Protein AF-A0A968TTG9-F1 (afdb_monomer_lite)

pLDDT: mean 81.59, std 23.01, range [23.95, 98.56]

Structure (mmCIF, N/CA/C/O backbone):
data_AF-A0A968TTG9-F1
#
_entry.id   AF-A0A968TTG9-F1
#
loop_
_atom_site.group_PDB
_atom_site.id
_atom_site.type_symbol
_atom_site.label_atom_id
_atom_site.label_alt_id
_atom_site.label_comp_id
_atom_site.label_asym_id
_atom_site.label_entity_id
_atom_site.label_seq_id
_atom_site.pdbx_PDB_ins_code
_atom_site.Cartn_x
_atom_site.Cartn_y
_atom_site.Cartn_z
_atom_site.occupancy
_atom_site.B_iso_or_equiv
_atom_site.auth_seq_id
_atom_site.auth_comp_id
_atom_site.auth_asym_id
_atom_site.auth_atom_id
_atom_site.pdbx_PDB_model_num
ATOM 1 N N . MET A 1 1 ? -13.077 14.818 3.874 1.00 32.28 1 MET A N 1
ATOM 2 C CA . MET A 1 1 ? -14.267 14.046 3.421 1.00 32.28 1 MET A CA 1
ATOM 3 C C . MET A 1 1 ? -15.511 14.948 3.370 1.00 32.28 1 MET A C 1
ATOM 5 O O . MET A 1 1 ? -15.749 15.663 4.331 1.00 32.28 1 MET A O 1
ATOM 9 N N . ARG A 1 2 ? -16.316 14.962 2.291 1.00 23.95 2 ARG A N 1
ATOM 10 C CA . ARG A 1 2 ? -17.612 15.688 2.242 1.00 23.95 2 ARG A CA 1
ATOM 11 C C . ARG A 1 2 ? -18.748 14.752 1.831 1.00 23.95 2 ARG A C 1
ATOM 13 O O . ARG A 1 2 ? -18.682 14.119 0.781 1.00 23.95 2 ARG A O 1
ATOM 20 N N . ALA A 1 3 ? -19.828 14.724 2.610 1.00 25.88 3 ALA A N 1
ATOM 21 C CA . ALA A 1 3 ? -21.056 14.020 2.266 1.00 25.88 3 ALA A CA 1
ATOM 22 C C . ALA A 1 3 ? -22.181 15.013 1.889 1.00 25.88 3 ALA A C 1
ATOM 24 O O . ALA A 1 3 ? -22.828 15.568 2.762 1.00 25.88 3 ALA A O 1
ATOM 25 N N . SER A 1 4 ? -22.462 15.217 0.594 1.00 26.78 4 SER A N 1
ATOM 26 C CA . SER A 1 4 ? -23.735 15.793 0.116 1.00 26.78 4 SER A CA 1
ATOM 27 C C . SER A 1 4 ? -24.350 14.982 -1.038 1.00 26.78 4 SER A C 1
ATOM 29 O O . SER A 1 4 ? -23.644 14.356 -1.828 1.00 26.78 4 SER A O 1
ATOM 31 N N . LEU A 1 5 ? -25.679 14.917 -1.090 1.00 33.16 5 LEU A N 1
ATOM 32 C CA . LEU A 1 5 ? -26.459 14.248 -2.135 1.00 33.16 5 LEU A CA 1
ATOM 33 C C . LEU A 1 5 ? -26.788 15.258 -3.248 1.00 33.16 5 LEU A C 1
ATOM 35 O O . LEU A 1 5 ? -27.782 15.963 -3.115 1.00 33.16 5 LEU A O 1
ATOM 39 N N . ARG A 1 6 ? -25.968 15.344 -4.311 1.00 25.27 6 ARG A N 1
ATOM 40 C CA . ARG A 1 6 ? -26.306 15.865 -5.664 1.00 25.27 6 ARG A CA 1
ATOM 41 C C . ARG A 1 6 ? -25.359 15.247 -6.723 1.00 25.27 6 ARG A C 1
ATOM 43 O O . ARG A 1 6 ? -24.272 14.816 -6.343 1.00 25.27 6 ARG A O 1
ATOM 50 N N . PRO A 1 7 ? -25.767 15.135 -8.006 1.00 35.16 7 PRO A N 1
ATOM 51 C CA . PRO A 1 7 ? -25.107 14.294 -9.003 1.00 35.16 7 PRO A CA 1
ATOM 52 C C . PRO A 1 7 ? -23.852 14.968 -9.564 1.00 35.16 7 PRO A C 1
ATOM 54 O O . PRO A 1 7 ? -23.917 16.104 -10.025 1.00 35.16 7 PRO A O 1
ATOM 57 N N . GLY A 1 8 ? -22.729 14.249 -9.527 1.00 28.84 8 GLY A N 1
ATOM 58 C CA . GLY A 1 8 ? -21.441 14.700 -10.055 1.00 28.84 8 GLY A CA 1
ATOM 59 C C . GLY A 1 8 ? -20.303 14.492 -9.059 1.00 28.84 8 GLY A C 1
ATOM 60 O O . GLY A 1 8 ? -19.930 15.419 -8.354 1.00 28.84 8 GLY A O 1
ATOM 61 N N . ILE A 1 9 ? -19.768 13.266 -9.057 1.00 31.62 9 ILE A N 1
ATOM 62 C CA . ILE A 1 9 ? -18.490 12.831 -8.467 1.00 31.62 9 ILE A CA 1
ATOM 63 C C . ILE A 1 9 ? -18.426 12.814 -6.925 1.00 31.62 9 ILE A C 1
ATOM 65 O O . ILE A 1 9 ? -18.271 13.826 -6.245 1.00 31.62 9 ILE A O 1
ATOM 69 N N . LYS A 1 10 ? -18.461 11.593 -6.374 1.00 28.12 10 LYS A N 1
ATOM 70 C CA . LYS A 1 10 ? -18.108 11.265 -4.986 1.00 28.12 10 LYS A CA 1
ATOM 71 C C . LYS A 1 10 ? -17.374 9.926 -4.958 1.00 28.12 10 LYS A C 1
ATOM 73 O O . LYS A 1 10 ? -17.974 8.905 -5.275 1.00 28.12 10 LYS A O 1
ATOM 78 N N . GLY A 1 11 ? -16.118 9.929 -4.519 1.00 28.02 11 GLY A N 1
ATOM 79 C CA . GLY A 1 11 ? -15.386 8.717 -4.157 1.00 28.02 11 GLY A CA 1
ATOM 80 C C . GLY A 1 11 ? -15.349 8.534 -2.640 1.00 28.02 11 GLY A C 1
ATOM 81 O O . GLY A 1 11 ? -14.625 9.241 -1.952 1.00 28.02 11 GLY A O 1
ATOM 82 N N . LEU A 1 12 ? -16.142 7.592 -2.136 1.00 31.03 12 LEU A N 1
ATOM 83 C CA . LEU A 1 12 ? -15.874 6.763 -0.954 1.00 31.03 12 LEU A CA 1
ATOM 84 C C . LEU A 1 12 ? -16.567 5.444 -1.286 1.00 31.03 12 LEU A C 1
ATOM 86 O O . LEU A 1 12 ? -17.776 5.319 -1.098 1.00 31.03 12 LEU A O 1
ATOM 90 N N . LEU A 1 13 ? -15.854 4.513 -1.918 1.00 30.59 13 LEU A N 1
ATOM 91 C CA . LEU A 1 13 ? -16.472 3.289 -2.419 1.00 30.59 13 LEU A CA 1
ATOM 92 C C . LEU A 1 13 ? -15.921 2.076 -1.676 1.00 30.59 13 LEU A C 1
ATOM 94 O O . LEU A 1 13 ? -14.807 1.629 -1.920 1.00 30.59 13 LEU A O 1
ATOM 98 N N . ALA A 1 14 ? -16.757 1.483 -0.830 1.00 27.38 14 ALA A N 1
ATOM 99 C CA . ALA A 1 14 ? -16.704 0.058 -0.542 1.00 27.38 14 ALA A CA 1
ATOM 100 C C . ALA A 1 14 ? -17.563 -0.672 -1.592 1.00 27.38 14 ALA A C 1
ATOM 102 O O . ALA A 1 14 ? -18.709 -0.296 -1.835 1.00 27.38 14 ALA A O 1
ATOM 103 N N . ARG A 1 15 ? -17.023 -1.718 -2.229 1.00 28.31 15 ARG A N 1
ATOM 104 C CA . ARG A 1 15 ? -17.818 -2.736 -2.935 1.00 28.31 15 ARG A CA 1
ATOM 105 C C . ARG A 1 15 ? -17.258 -4.110 -2.582 1.00 28.31 15 ARG A C 1
ATOM 107 O O . ARG A 1 15 ? -16.200 -4.496 -3.065 1.00 28.31 15 ARG A O 1
ATOM 114 N N . SER A 1 16 ? -17.977 -4.829 -1.727 1.00 26.16 16 SER A N 1
ATOM 115 C CA . SER A 1 16 ? -17.793 -6.265 -1.498 1.00 26.16 16 SER A CA 1
ATOM 116 C C . SER A 1 16 ? -18.372 -7.048 -2.686 1.00 26.16 16 SER A C 1
ATOM 118 O O . SER A 1 16 ? -19.441 -6.695 -3.183 1.00 26.16 16 SER A O 1
ATOM 120 N N . LYS A 1 17 ? -17.690 -8.107 -3.149 1.00 29.91 17 LYS A N 1
ATOM 121 C CA . LYS A 1 17 ? -18.240 -9.093 -4.098 1.00 29.91 17 LYS A CA 1
ATOM 122 C C . LYS A 1 17 ? -18.402 -10.448 -3.399 1.00 29.91 17 LYS A C 1
ATOM 124 O O . LYS A 1 17 ? -17.576 -11.336 -3.573 1.00 29.91 17 LYS A O 1
ATOM 129 N N . PHE A 1 18 ? -19.513 -10.633 -2.686 1.00 25.12 18 PHE A N 1
ATOM 130 C CA . PHE A 1 18 ? -20.247 -11.888 -2.854 1.00 25.12 18 PHE A CA 1
ATOM 131 C C . PHE A 1 18 ? -21.001 -11.789 -4.190 1.00 25.12 18 PHE A C 1
ATOM 133 O O . PHE A 1 18 ? -21.470 -10.720 -4.583 1.00 25.12 18 PHE A O 1
ATOM 140 N N . THR A 1 19 ? -20.986 -12.881 -4.945 1.00 28.03 19 THR A N 1
ATOM 141 C CA . THR A 1 19 ? -21.413 -13.013 -6.346 1.00 28.03 19 THR A CA 1
ATOM 142 C C . THR A 1 19 ? -22.779 -12.378 -6.633 1.00 28.03 19 THR A C 1
ATOM 144 O O . THR A 1 19 ? -23.773 -12.790 -6.045 1.00 28.03 19 THR A O 1
ATOM 147 N N . GLY A 1 20 ? -22.828 -11.412 -7.563 1.00 31.91 20 GLY A N 1
ATOM 148 C CA . GLY A 1 20 ? -24.079 -10.846 -8.102 1.00 31.91 20 GLY A CA 1
ATOM 149 C C . GLY A 1 20 ? -24.168 -9.314 -8.191 1.00 31.91 20 GLY A C 1
ATOM 150 O O . GLY A 1 20 ? -25.134 -8.807 -8.748 1.00 31.91 20 GLY A O 1
ATOM 151 N N . GLY A 1 21 ? -23.192 -8.561 -7.671 1.00 29.22 21 GLY A N 1
ATOM 152 C CA . GLY A 1 21 ? -23.192 -7.088 -7.736 1.00 29.22 21 GLY A CA 1
ATOM 153 C C . GLY A 1 21 ? -22.568 -6.508 -9.023 1.00 29.22 21 GLY A C 1
ATOM 154 O O . GLY A 1 21 ? -21.639 -7.122 -9.558 1.00 29.22 21 GLY A O 1
ATOM 155 N N . PRO A 1 22 ? -23.022 -5.327 -9.504 1.00 29.08 22 PRO A N 1
ATOM 156 C CA . PRO A 1 22 ? -22.516 -4.697 -10.728 1.00 29.08 22 PRO A CA 1
ATOM 157 C C . PRO A 1 22 ? -21.028 -4.335 -10.615 1.00 29.08 22 PRO A C 1
ATOM 159 O O . PRO A 1 22 ? -20.507 -4.169 -9.506 1.00 29.08 22 PRO A O 1
ATOM 162 N N . ASP A 1 23 ? -20.364 -4.221 -11.771 1.00 33.91 23 ASP A N 1
ATOM 163 C CA . ASP A 1 23 ? -18.917 -4.043 -11.928 1.00 33.91 23 ASP A CA 1
ATOM 164 C C . ASP A 1 23 ? -18.286 -3.046 -10.946 1.00 33.91 23 ASP A C 1
ATOM 166 O O . ASP A 1 23 ? -18.890 -2.057 -10.525 1.00 33.91 23 ASP A O 1
ATOM 170 N N . LEU A 1 24 ? -17.057 -3.375 -10.532 1.00 38.72 24 LEU A N 1
ATOM 171 C CA . LEU A 1 24 ? -16.214 -2.563 -9.659 1.00 38.72 24 LEU A CA 1
ATOM 172 C C . LEU A 1 24 ? -16.001 -1.191 -10.311 1.00 38.72 24 LEU A C 1
ATOM 174 O O . LEU A 1 24 ? -15.160 -1.046 -11.186 1.00 38.72 24 LEU A O 1
ATOM 178 N N . ASP A 1 25 ? -16.779 -0.204 -9.881 1.00 35.97 25 ASP A N 1
ATOM 179 C CA . ASP A 1 25 ? -16.586 1.196 -10.242 1.00 35.97 25 ASP A CA 1
ATOM 180 C C . ASP A 1 25 ? -15.525 1.793 -9.302 1.00 35.97 25 ASP A C 1
ATOM 182 O O . ASP A 1 25 ? -15.779 2.039 -8.119 1.00 35.97 25 ASP A O 1
ATOM 186 N N . LEU A 1 26 ? -14.291 1.907 -9.796 1.00 47.00 26 LEU A N 1
ATOM 187 C CA . LEU A 1 26 ? -13.203 2.688 -9.202 1.00 47.00 26 LEU A CA 1
ATOM 188 C C . LEU A 1 26 ? -13.379 4.125 -9.698 1.00 47.00 26 LEU A C 1
ATOM 190 O O . LEU A 1 26 ? -12.784 4.511 -10.703 1.00 47.00 26 LEU A O 1
ATOM 194 N N . SER A 1 27 ? -14.269 4.881 -9.051 1.00 43.16 27 SER A N 1
ATOM 195 C CA . SER A 1 27 ? -14.862 6.057 -9.692 1.00 43.16 27 SER A CA 1
ATOM 196 C C . SER A 1 27 ? -13.893 7.202 -9.985 1.00 43.16 27 SER A C 1
ATOM 198 O O . SER A 1 27 ? -14.304 8.063 -10.736 1.00 43.16 27 SER A O 1
ATOM 200 N N . HIS A 1 28 ? -12.661 7.212 -9.448 1.00 49.38 28 HIS A N 1
ATOM 201 C CA . HIS A 1 28 ? -11.484 7.930 -9.976 1.00 49.38 28 HIS A CA 1
ATOM 202 C C . HIS A 1 28 ? -10.214 7.432 -9.257 1.00 49.38 28 HIS A C 1
ATOM 204 O O . HIS A 1 28 ? -10.034 7.725 -8.074 1.00 49.38 28 HIS A O 1
ATOM 210 N N . LEU A 1 29 ? -9.324 6.708 -9.945 1.00 52.53 29 LEU A N 1
ATOM 211 C CA . LEU A 1 29 ? -7.945 6.529 -9.477 1.00 52.53 29 LEU A CA 1
ATOM 212 C C . LEU A 1 29 ? -7.114 7.710 -9.985 1.00 52.53 29 LEU A C 1
ATOM 214 O O . LEU A 1 29 ? -6.915 7.866 -11.188 1.00 52.53 29 LEU A O 1
ATOM 218 N N . GLY A 1 30 ? -6.662 8.552 -9.062 1.00 47.25 30 GLY A N 1
ATOM 219 C CA . GLY A 1 30 ? -5.820 9.710 -9.378 1.00 47.25 30 GLY A CA 1
ATOM 220 C C . GLY A 1 30 ? -4.835 10.073 -8.272 1.00 47.25 30 GLY A C 1
ATOM 221 O O . GLY A 1 30 ? -4.115 11.059 -8.409 1.00 47.25 30 GLY A O 1
ATOM 222 N N . ASP A 1 31 ? -4.809 9.299 -7.182 1.00 72.75 31 ASP A N 1
ATOM 223 C CA . ASP A 1 31 ? -3.756 9.415 -6.183 1.00 72.75 31 ASP A CA 1
ATOM 224 C C . ASP A 1 31 ? -2.530 8.651 -6.679 1.00 72.75 31 ASP A C 1
ATOM 226 O O . ASP A 1 31 ? -2.603 7.467 -7.009 1.00 72.75 31 ASP A O 1
ATOM 230 N N . ILE A 1 32 ? -1.419 9.363 -6.767 1.00 77.06 32 ILE A N 1
ATOM 231 C CA . ILE A 1 32 ? -0.132 8.860 -7.249 1.00 77.06 32 ILE A CA 1
ATOM 232 C C . ILE A 1 32 ? 0.947 9.000 -6.181 1.00 77.06 32 ILE A C 1
ATOM 234 O O . ILE A 1 32 ? 2.087 8.615 -6.416 1.00 77.06 32 ILE A O 1
ATOM 238 N N . ALA A 1 33 ? 0.611 9.597 -5.035 1.00 80.50 33 ALA A N 1
ATOM 239 C CA . ALA A 1 33 ? 1.579 9.932 -4.015 1.00 80.50 33 ALA A CA 1
ATOM 240 C C . ALA A 1 33 ? 1.775 8.759 -3.054 1.00 80.50 33 ALA A C 1
ATOM 242 O O . ALA A 1 33 ? 0.833 8.255 -2.442 1.00 80.50 33 ALA A O 1
ATOM 243 N N . GLU A 1 34 ? 3.028 8.371 -2.847 1.00 78.81 34 GLU A N 1
ATOM 244 C CA . GLU A 1 34 ? 3.377 7.460 -1.767 1.00 78.81 34 GLU A CA 1
ATOM 245 C C . GLU A 1 34 ? 3.311 8.201 -0.418 1.00 78.81 34 GLU A C 1
ATOM 247 O O . GLU A 1 34 ? 3.741 9.353 -0.281 1.00 78.81 34 GLU A O 1
ATOM 252 N N . ALA A 1 35 ? 2.764 7.541 0.603 1.00 74.31 35 ALA A N 1
ATOM 253 C CA . ALA A 1 35 ? 2.567 8.133 1.924 1.00 74.31 35 ALA A CA 1
ATOM 254 C C . ALA A 1 35 ? 3.901 8.567 2.563 1.00 74.31 35 ALA A C 1
ATOM 256 O O . ALA A 1 35 ? 4.914 7.882 2.459 1.00 74.31 35 ALA A O 1
ATOM 257 N N . GLY A 1 36 ? 3.911 9.722 3.239 1.00 72.25 36 GLY A N 1
ATOM 258 C CA . GLY A 1 36 ? 5.097 10.202 3.961 1.00 72.25 36 GLY A CA 1
ATOM 259 C C . GLY A 1 36 ? 6.267 10.645 3.070 1.00 72.25 36 GLY A C 1
ATOM 260 O O . GLY A 1 36 ? 7.391 10.770 3.553 1.00 72.25 36 GLY A O 1
ATOM 261 N N . THR A 1 37 ? 6.042 10.876 1.774 1.00 79.50 37 THR A N 1
ATOM 262 C CA . THR A 1 37 ? 7.096 11.299 0.829 1.00 79.50 37 THR A CA 1
ATOM 263 C C . THR A 1 37 ? 7.011 12.763 0.403 1.00 79.50 37 THR A C 1
ATOM 265 O O . THR A 1 37 ? 7.899 13.245 -0.296 1.00 79.50 37 THR A O 1
ATOM 268 N N . GLY A 1 38 ? 5.955 13.475 0.811 1.00 77.50 38 GLY A N 1
ATOM 269 C CA . GLY A 1 38 ? 5.693 14.839 0.347 1.00 77.50 38 GLY A CA 1
ATOM 270 C C . GLY A 1 38 ? 5.148 14.912 -1.084 1.00 77.50 38 GLY A C 1
ATOM 271 O O . GLY A 1 38 ? 5.304 15.943 -1.730 1.00 77.50 38 GLY A O 1
ATOM 272 N N . GLY A 1 39 ? 4.514 13.841 -1.577 1.00 82.69 39 GLY A N 1
ATOM 273 C CA . GLY A 1 39 ? 3.891 13.803 -2.905 1.00 82.69 39 GLY A CA 1
ATOM 274 C C . GLY A 1 39 ? 4.728 13.121 -3.987 1.00 82.69 39 GLY A C 1
ATOM 275 O O . GLY A 1 39 ? 4.407 13.264 -5.164 1.00 82.69 39 GLY A O 1
ATOM 276 N N . ALA A 1 40 ? 5.797 12.409 -3.616 1.00 88.50 40 ALA A N 1
ATOM 277 C CA . ALA A 1 40 ? 6.565 11.621 -4.571 1.00 88.50 40 ALA A CA 1
ATOM 278 C C . ALA A 1 40 ? 5.718 10.458 -5.099 1.00 88.50 40 ALA A C 1
ATOM 280 O O . ALA A 1 40 ? 4.926 9.871 -4.361 1.00 88.50 40 ALA A O 1
ATOM 281 N N . TRP A 1 41 ? 5.909 10.126 -6.370 1.00 93.62 41 TRP A N 1
ATOM 282 C CA . TRP A 1 41 ? 5.193 9.056 -7.059 1.00 93.62 41 TRP A CA 1
ATOM 283 C C . TRP A 1 41 ? 6.111 7.888 -7.394 1.00 93.62 41 TRP A C 1
ATOM 285 O O . TRP A 1 41 ? 7.307 7.910 -7.098 1.00 93.62 41 TRP A O 1
ATOM 295 N N . LEU A 1 42 ? 5.545 6.867 -8.030 1.00 96.88 42 LEU A N 1
ATOM 296 C CA . LEU A 1 42 ? 6.290 5.743 -8.572 1.00 96.88 42 LEU A CA 1
ATOM 297 C C . LEU A 1 42 ? 5.882 5.491 -10.022 1.00 96.88 42 LEU A C 1
ATOM 299 O O . LEU A 1 42 ? 4.720 5.193 -10.298 1.00 96.88 42 LEU A O 1
ATOM 303 N N . THR A 1 43 ? 6.849 5.559 -10.931 1.00 97.69 43 THR A N 1
ATOM 304 C CA . THR A 1 43 ? 6.651 5.313 -12.363 1.00 97.69 43 THR A CA 1
ATOM 305 C C . THR A 1 43 ? 7.240 3.963 -12.746 1.00 97.69 43 THR A C 1
ATOM 307 O O . THR A 1 43 ? 8.401 3.673 -12.442 1.00 97.69 43 THR A O 1
ATOM 310 N N . ALA A 1 44 ? 6.429 3.129 -13.396 1.00 98.12 44 ALA A N 1
ATOM 311 C CA . ALA A 1 44 ? 6.825 1.809 -13.869 1.00 98.12 44 ALA A CA 1
ATOM 312 C C . ALA A 1 44 ? 7.833 1.885 -15.024 1.00 98.12 44 ALA A C 1
ATOM 314 O O . ALA A 1 44 ? 8.042 2.931 -15.627 1.00 98.12 44 ALA A O 1
ATOM 315 N N . GLN A 1 45 ? 8.464 0.759 -15.345 1.00 97.56 45 GLN A N 1
ATOM 316 C CA . GLN A 1 45 ? 9.437 0.674 -16.435 1.00 97.56 45 GLN A CA 1
ATOM 317 C C . GLN A 1 45 ? 8.761 0.732 -17.817 1.00 97.56 45 GLN A C 1
ATOM 319 O O . GLN A 1 45 ? 7.557 0.477 -17.925 1.00 97.56 45 GLN A O 1
ATOM 324 N N . PRO A 1 46 ? 9.525 0.936 -18.912 1.00 94.94 46 PRO A N 1
ATOM 325 C CA . PRO A 1 46 ? 8.972 0.997 -20.270 1.00 94.94 46 PRO A CA 1
ATOM 326 C C . PRO A 1 46 ? 8.166 -0.235 -20.695 1.00 94.94 46 PRO A C 1
ATOM 328 O O . PRO A 1 46 ? 7.279 -0.131 -21.536 1.00 94.94 46 PRO A O 1
ATOM 331 N N . LYS A 1 47 ? 8.418 -1.406 -20.086 1.00 91.75 47 LYS A N 1
ATOM 332 C CA . LYS A 1 47 ? 7.608 -2.618 -20.303 1.00 91.75 47 LYS A CA 1
ATOM 333 C C . LYS A 1 47 ? 6.129 -2.427 -19.924 1.00 91.75 47 LYS A C 1
ATOM 335 O O . LYS A 1 47 ? 5.278 -3.135 -20.459 1.00 91.75 47 LYS A O 1
ATOM 340 N N . MET A 1 48 ? 5.853 -1.483 -19.027 1.00 95.12 48 MET A N 1
ATOM 341 C CA . MET A 1 48 ? 4.533 -1.055 -18.561 1.00 95.12 48 MET A CA 1
ATOM 342 C C . MET A 1 48 ? 4.220 0.379 -19.014 1.00 95.12 48 MET A C 1
ATOM 344 O O . MET A 1 48 ? 3.544 1.119 -18.305 1.00 95.12 48 MET A O 1
ATOM 348 N N . ASN A 1 49 ? 4.757 0.793 -20.168 1.00 95.50 49 ASN A N 1
ATOM 349 C CA . ASN A 1 49 ? 4.500 2.087 -20.809 1.00 95.50 49 ASN A CA 1
ATOM 350 C C . ASN A 1 49 ? 4.775 3.317 -19.927 1.00 95.50 49 ASN A C 1
ATOM 352 O O . ASN A 1 49 ? 4.155 4.360 -20.115 1.00 95.50 49 ASN A O 1
ATOM 356 N N . ASN A 1 50 ? 5.715 3.209 -18.979 1.00 96.31 50 ASN A N 1
ATOM 357 C CA . ASN A 1 50 ? 6.049 4.280 -18.034 1.00 96.31 50 ASN A CA 1
ATOM 358 C C . ASN A 1 50 ? 4.823 4.830 -17.286 1.00 96.31 50 ASN A C 1
ATOM 360 O O . ASN A 1 50 ? 4.750 6.021 -16.983 1.00 96.31 50 ASN A O 1
ATOM 364 N N . TYR A 1 51 ? 3.834 3.979 -17.002 1.00 95.88 51 TYR A N 1
ATOM 365 C CA . TYR A 1 51 ? 2.665 4.416 -16.256 1.00 95.88 51 TYR A CA 1
ATOM 366 C C . TYR A 1 51 ? 3.008 4.741 -14.807 1.00 95.88 51 TYR A C 1
ATOM 368 O O . TYR A 1 51 ? 3.795 4.054 -14.149 1.00 95.88 51 TYR A O 1
ATOM 376 N N . LEU A 1 52 ? 2.346 5.776 -14.296 1.00 95.88 52 LEU A N 1
ATOM 377 C CA . LEU A 1 52 ? 2.317 6.058 -12.871 1.00 95.88 52 LEU A CA 1
ATOM 378 C C . LEU A 1 52 ? 1.552 4.956 -12.142 1.00 95.88 52 LEU A C 1
ATOM 380 O O . LEU A 1 52 ? 0.487 4.508 -12.579 1.00 95.88 52 LEU A O 1
ATOM 384 N N . THR A 1 53 ? 2.092 4.568 -10.996 1.00 96.25 53 THR A N 1
ATOM 385 C CA . THR A 1 53 ? 1.416 3.707 -10.032 1.00 96.25 53 THR A CA 1
ATOM 386 C C . THR A 1 53 ? 0.295 4.493 -9.377 1.00 9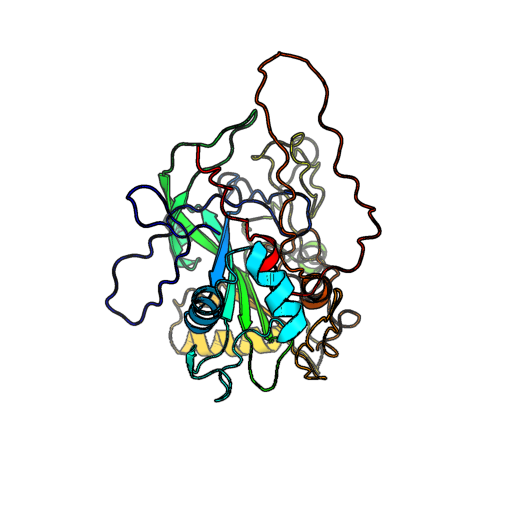6.25 53 THR A C 1
ATOM 388 O O . THR A 1 53 ? 0.485 5.624 -8.932 1.00 96.25 53 THR A O 1
ATOM 391 N N . LEU A 1 54 ? -0.882 3.885 -9.338 1.00 92.19 54 LEU A N 1
ATOM 392 C CA . LEU A 1 54 ? -2.097 4.472 -8.800 1.00 92.19 54 LEU A CA 1
ATOM 393 C C . LEU A 1 54 ? -2.379 3.861 -7.435 1.00 92.19 54 LEU A C 1
ATOM 395 O O . LEU A 1 54 ? -2.418 2.637 -7.300 1.00 92.19 54 LEU A O 1
ATOM 399 N N . PHE A 1 55 ? -2.625 4.699 -6.438 1.00 87.81 55 PHE A N 1
ATOM 400 C CA . PHE A 1 55 ? -2.926 4.261 -5.086 1.00 87.81 55 PHE A CA 1
ATOM 401 C C . PHE A 1 55 ? -4.411 4.393 -4.772 1.00 87.81 55 PHE A C 1
ATOM 403 O O . PHE A 1 55 ? -5.125 5.269 -5.263 1.00 87.81 55 PHE A O 1
ATOM 410 N N . GLU A 1 56 ? -4.884 3.492 -3.925 1.00 85.81 56 GLU A N 1
ATOM 411 C CA . GLU A 1 56 ? -6.250 3.467 -3.441 1.00 85.81 56 GLU A CA 1
ATOM 412 C C . GLU A 1 56 ? -6.271 3.148 -1.952 1.00 85.81 56 GLU A C 1
ATOM 414 O O . GLU A 1 56 ? -5.547 2.268 -1.492 1.00 85.81 56 GLU A O 1
ATOM 419 N N . LYS A 1 57 ? -7.160 3.815 -1.215 1.00 83.25 57 LYS A N 1
ATOM 420 C CA . LYS A 1 57 ? -7.520 3.445 0.154 1.00 83.25 57 LYS A CA 1
ATOM 421 C C . LYS A 1 57 ? -8.999 3.085 0.202 1.00 83.25 57 LYS A C 1
ATOM 423 O O . LYS A 1 57 ? -9.829 3.828 -0.328 1.00 83.25 57 LYS A O 1
ATOM 428 N N . ARG A 1 58 ? -9.346 1.972 0.847 1.00 84.00 58 ARG A N 1
ATOM 429 C CA . ARG A 1 58 ? -10.741 1.642 1.173 1.00 84.00 58 ARG A CA 1
ATOM 430 C C . ARG A 1 58 ? -10.859 1.179 2.610 1.00 84.00 58 ARG A C 1
ATOM 432 O O . ARG A 1 58 ? -9.914 0.652 3.177 1.00 84.00 58 ARG A O 1
ATOM 439 N N . LEU A 1 59 ? -12.063 1.325 3.128 1.00 84.50 59 LEU A N 1
ATOM 440 C CA . LEU A 1 59 ? -12.466 0.871 4.446 1.00 84.50 59 LEU A CA 1
ATOM 441 C C . LEU A 1 59 ? -13.681 -0.052 4.323 1.00 84.50 59 LEU A C 1
ATOM 443 O O . LEU A 1 59 ? -14.405 -0.013 3.317 1.00 84.50 59 LEU A O 1
ATOM 447 N N . ASN A 1 60 ? -13.895 -0.908 5.317 1.00 91.31 60 ASN A N 1
ATOM 448 C CA . ASN A 1 60 ? -15.067 -1.776 5.368 1.00 91.31 60 ASN A CA 1
ATOM 449 C C . ASN A 1 60 ? -16.286 -1.081 6.001 1.00 91.31 60 ASN A C 1
ATOM 451 O O . ASN A 1 60 ? -16.246 0.077 6.411 1.00 91.31 60 ASN A O 1
ATOM 455 N N . GLN A 1 61 ? -17.412 -1.798 6.046 1.00 90.25 61 GLN A N 1
ATOM 456 C CA . GLN A 1 61 ? -18.681 -1.249 6.521 1.00 90.25 61 GLN A CA 1
ATOM 457 C C . GLN A 1 61 ? -18.641 -0.840 8.002 1.00 90.25 61 GLN A C 1
ATOM 459 O O . GLN A 1 61 ? -19.215 0.188 8.352 1.00 90.25 61 GLN A O 1
ATOM 464 N N . ASP A 1 62 ? -17.976 -1.618 8.857 1.00 94.25 62 ASP A N 1
ATOM 465 C CA . ASP A 1 62 ? -17.901 -1.353 10.297 1.00 94.25 62 ASP A CA 1
ATOM 466 C C . ASP A 1 62 ? -17.205 -0.015 10.571 1.00 94.25 62 ASP A C 1
ATOM 468 O O . ASP A 1 62 ? -17.730 0.843 11.283 1.00 94.25 62 ASP A O 1
ATOM 472 N N . GLU A 1 63 ? -16.054 0.200 9.939 1.00 92.56 63 GLU A N 1
ATOM 473 C CA . GLU A 1 63 ? -15.312 1.452 10.035 1.00 92.56 63 GLU A CA 1
ATOM 474 C C . GLU A 1 63 ? -16.089 2.627 9.423 1.00 92.56 63 GLU A C 1
ATOM 476 O O . GLU A 1 63 ? -16.192 3.695 10.031 1.00 92.56 63 GLU A O 1
ATOM 481 N N . PHE A 1 64 ? -16.731 2.414 8.266 1.00 89.19 64 PHE A N 1
ATOM 482 C CA . PHE A 1 64 ? -17.597 3.414 7.635 1.00 89.19 64 PHE A CA 1
ATOM 483 C C . PHE A 1 64 ? -18.706 3.865 8.586 1.00 89.19 64 PHE A C 1
ATOM 485 O O . PHE A 1 64 ? -18.958 5.062 8.746 1.00 89.19 64 PHE A O 1
ATOM 492 N N . ASN A 1 65 ? -19.383 2.904 9.215 1.00 89.38 65 ASN A N 1
ATOM 493 C CA . ASN A 1 65 ? -20.468 3.152 10.152 1.00 89.38 65 ASN A CA 1
ATOM 494 C C . ASN A 1 65 ? -19.965 3.938 11.360 1.00 89.38 65 ASN A C 1
ATOM 496 O O . ASN A 1 65 ? -20.590 4.925 11.737 1.00 89.38 65 ASN A O 1
ATOM 500 N N . TYR A 1 66 ? -18.816 3.558 11.918 1.00 94.31 66 TYR A N 1
ATOM 501 C CA . TYR A 1 66 ? -18.203 4.278 13.028 1.00 94.31 66 TYR A CA 1
ATOM 502 C C . TYR A 1 66 ? -17.891 5.734 12.672 1.00 94.31 66 TYR A C 1
ATOM 504 O O . TYR A 1 66 ? -18.279 6.649 13.400 1.00 94.31 66 TYR A O 1
ATOM 512 N N . ILE A 1 67 ? -17.252 5.975 11.524 1.00 88.00 67 ILE A N 1
ATOM 513 C CA . ILE A 1 67 ? -16.890 7.328 11.082 1.00 88.00 67 ILE A CA 1
ATOM 514 C C . ILE A 1 67 ? -18.142 8.167 10.814 1.00 88.00 67 ILE A C 1
ATOM 516 O O . ILE A 1 67 ? -18.197 9.344 11.177 1.00 88.00 67 ILE A O 1
ATOM 520 N N . THR A 1 68 ? -19.153 7.594 10.163 1.00 87.69 68 THR A N 1
ATOM 521 C CA . THR A 1 68 ? -20.339 8.348 9.734 1.00 87.69 68 THR A CA 1
ATOM 522 C C . THR A 1 68 ? -21.306 8.627 10.874 1.00 87.69 68 THR A C 1
ATOM 524 O O . THR A 1 68 ? -21.743 9.769 11.016 1.00 87.69 68 THR A O 1
ATOM 527 N N . GLN A 1 69 ? -21.601 7.636 11.716 1.00 92.56 69 GLN A N 1
ATOM 528 C CA . GLN A 1 69 ? -22.526 7.788 12.843 1.00 92.56 69 GLN A CA 1
ATOM 529 C C . GLN A 1 69 ? -21.975 8.737 13.917 1.00 92.56 69 GLN A C 1
ATOM 531 O O . GLN A 1 69 ? -22.736 9.525 14.472 1.00 92.56 69 GLN A O 1
ATOM 536 N N . ASN A 1 70 ? -20.654 8.746 14.137 1.00 91.12 70 ASN A N 1
ATOM 537 C CA . 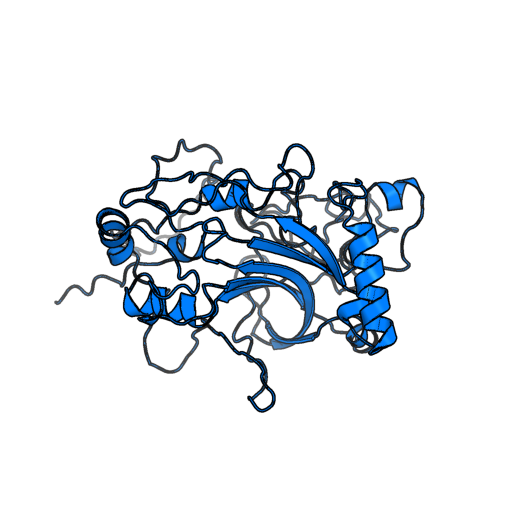ASN A 1 70 ? -19.985 9.701 15.033 1.00 91.12 70 ASN A CA 1
ATOM 538 C C . ASN A 1 70 ? -19.601 11.021 14.340 1.00 91.12 70 ASN A C 1
ATOM 540 O O . ASN A 1 70 ? -18.980 11.892 14.945 1.00 91.12 70 ASN A O 1
ATOM 544 N N . GLN A 1 71 ? -19.956 11.180 13.059 1.00 88.88 71 GLN A N 1
ATOM 545 C CA . GLN A 1 71 ? -19.662 12.360 12.242 1.00 88.88 71 GLN A CA 1
ATOM 546 C C . GLN A 1 71 ? -18.172 12.754 12.199 1.00 88.88 71 GLN A C 1
ATOM 548 O O . GLN A 1 71 ? -17.839 13.930 12.036 1.00 88.88 71 GLN A O 1
ATOM 553 N N . LEU A 1 72 ? -17.268 11.778 12.304 1.00 87.38 72 LEU A N 1
ATOM 554 C CA . LEU A 1 72 ? -15.815 11.978 12.335 1.00 87.38 72 LEU A CA 1
ATOM 555 C C . LEU A 1 72 ? -15.224 12.313 10.959 1.00 87.38 72 LEU A C 1
ATOM 557 O O . LEU A 1 72 ? -14.070 12.708 10.863 1.00 87.38 72 LEU A O 1
ATOM 561 N N . TYR A 1 73 ? -16.013 12.243 9.885 1.00 81.38 73 TYR A N 1
ATOM 562 C CA . TYR A 1 73 ? -15.633 12.797 8.579 1.00 81.38 73 TYR A CA 1
ATOM 563 C C . TYR A 1 73 ? -15.508 14.335 8.593 1.00 81.38 73 TYR A C 1
ATOM 565 O O . TYR A 1 73 ? -14.959 14.917 7.652 1.00 81.38 73 TYR A O 1
ATOM 573 N N . ASN A 1 74 ? -16.049 14.991 9.628 1.00 79.81 74 ASN A N 1
ATOM 574 C CA . ASN A 1 74 ? -15.951 16.423 9.876 1.00 79.81 74 ASN A CA 1
ATOM 575 C C . ASN A 1 74 ? -14.838 16.701 10.896 1.00 79.81 74 ASN A C 1
ATOM 577 O O . ASN A 1 74 ? -14.943 16.287 12.051 1.00 79.81 74 ASN A O 1
ATOM 581 N N . ALA A 1 75 ? -13.815 17.457 10.490 1.00 83.12 75 ALA A N 1
ATOM 582 C CA . ALA A 1 75 ? -12.670 17.787 11.344 1.00 83.12 75 ALA A CA 1
ATOM 583 C C . ALA A 1 75 ? -13.085 18.449 12.674 1.00 83.12 75 ALA A C 1
ATOM 585 O O . ALA A 1 75 ? -12.515 18.149 13.719 1.00 83.12 75 ALA A O 1
ATOM 586 N N . ALA A 1 76 ? -14.135 19.280 12.663 1.00 88.19 76 ALA A N 1
ATOM 587 C CA . ALA A 1 76 ? -14.626 19.963 13.862 1.00 88.19 76 ALA A CA 1
ATOM 588 C C . ALA A 1 76 ? -15.157 19.005 14.948 1.00 88.19 76 ALA A C 1
ATOM 590 O O . ALA A 1 76 ? -15.153 19.353 16.127 1.00 88.19 76 ALA A O 1
ATOM 591 N N . ASN A 1 77 ? -15.589 17.801 14.565 1.00 89.50 77 ASN A N 1
ATOM 592 C CA . ASN A 1 77 ? -16.137 16.813 15.494 1.00 89.50 77 ASN A CA 1
ATOM 593 C C . ASN A 1 77 ? -15.060 15.885 16.072 1.00 89.50 77 ASN A C 1
ATOM 595 O O . ASN A 1 77 ? -15.297 15.247 17.096 1.00 89.50 77 ASN A O 1
ATOM 599 N N . GLN A 1 78 ? -13.878 15.809 15.451 1.00 90.19 78 GLN A N 1
ATOM 600 C CA . GLN A 1 78 ? -12.848 14.854 15.858 1.00 90.19 78 GLN A CA 1
ATOM 601 C C . GLN A 1 78 ? -12.205 15.218 17.197 1.00 90.19 78 GLN A C 1
ATOM 603 O O . GLN A 1 78 ? -12.087 14.350 18.054 1.00 90.19 78 GLN A O 1
ATOM 608 N N . ALA A 1 79 ? -11.832 16.484 17.415 1.00 93.25 79 ALA A N 1
ATOM 609 C CA . ALA A 1 79 ? -11.157 16.885 18.652 1.00 93.25 79 ALA A CA 1
ATOM 610 C C . ALA A 1 79 ? -12.029 16.693 19.913 1.00 93.25 79 ALA A C 1
ATOM 612 O O . ALA A 1 79 ? -11.549 16.056 20.854 1.00 93.25 79 ALA A O 1
ATOM 613 N N . PRO A 1 80 ? -13.308 17.133 19.955 1.00 93.75 80 PRO A N 1
ATOM 614 C CA . PRO A 1 80 ? -14.177 16.858 21.103 1.00 93.75 80 PRO A CA 1
ATOM 615 C C . PRO A 1 80 ? -14.383 15.358 21.350 1.00 93.75 80 PRO A C 1
ATOM 617 O O . PRO A 1 80 ? -14.389 14.908 22.498 1.00 93.75 80 PRO A O 1
ATOM 620 N N . PHE A 1 81 ? -14.521 14.569 20.280 1.00 94.62 81 PHE A N 1
ATOM 621 C CA . PHE A 1 81 ? -14.699 13.123 20.381 1.00 94.62 81 PHE A CA 1
ATOM 622 C C . PHE A 1 81 ? -13.439 12.437 20.926 1.00 94.62 81 PHE A C 1
ATOM 624 O O . PHE A 1 81 ? -13.511 11.667 21.881 1.00 94.62 81 PHE A O 1
ATOM 631 N N . ALA A 1 82 ? -12.267 12.775 20.383 1.00 94.19 82 ALA A N 1
ATOM 632 C CA . ALA A 1 82 ? -10.984 12.241 20.824 1.00 94.19 82 ALA A CA 1
ATOM 633 C C . ALA A 1 82 ? -10.687 12.578 22.295 1.00 94.19 82 ALA A C 1
ATOM 635 O O . ALA A 1 82 ? -10.170 11.729 23.014 1.00 94.19 82 ALA A O 1
ATOM 636 N N . GLN A 1 83 ? -11.054 13.771 22.775 1.00 94.44 83 GLN A N 1
ATOM 637 C CA . GLN A 1 83 ? -10.847 14.161 24.177 1.00 94.44 83 GLN A CA 1
ATOM 638 C C . GLN A 1 83 ? -11.774 13.445 25.163 1.00 94.44 83 GLN A C 1
ATOM 640 O O . GLN A 1 83 ? -11.368 13.182 26.289 1.00 94.44 83 GLN A O 1
ATOM 645 N N . THR A 1 84 ? -13.016 13.155 24.768 1.00 93.69 84 THR A N 1
ATOM 646 C CA . THR A 1 84 ? -14.037 12.618 25.686 1.00 93.69 84 THR A CA 1
ATOM 647 C C . THR A 1 84 ? -14.155 11.099 25.636 1.00 93.69 84 THR A C 1
ATOM 649 O O . THR A 1 84 ? -14.297 10.470 26.679 1.00 93.69 84 THR A O 1
ATOM 652 N N . GLN A 1 85 ? -14.080 10.514 24.440 1.00 91.62 85 GLN A N 1
ATOM 653 C CA . GLN A 1 85 ? -14.243 9.074 24.205 1.00 91.62 85 GLN A CA 1
ATOM 654 C C . GLN A 1 85 ? -12.937 8.400 23.767 1.00 91.62 85 GLN A C 1
ATOM 656 O O . GLN A 1 85 ? -12.751 7.207 23.991 1.00 91.62 85 GLN A O 1
ATOM 661 N N . GLY A 1 86 ? -12.028 9.158 23.145 1.00 93.06 86 GLY A N 1
ATOM 662 C CA . GLY A 1 86 ? -10.942 8.588 22.348 1.00 93.06 86 GLY A CA 1
ATOM 663 C C . GLY A 1 86 ? -11.466 8.072 21.006 1.00 93.06 86 GLY A C 1
ATOM 664 O O . GLY A 1 86 ? -12.598 7.605 20.896 1.00 93.06 86 GLY A O 1
ATOM 665 N N . ILE A 1 87 ? -10.656 8.163 19.952 1.00 94.31 87 ILE A N 1
ATOM 666 C CA . ILE A 1 87 ? -10.991 7.512 18.681 1.00 94.31 87 ILE A CA 1
ATOM 667 C C . ILE A 1 87 ? -10.486 6.074 18.770 1.00 94.31 87 ILE A C 1
ATOM 669 O O . ILE A 1 87 ? -9.285 5.854 18.845 1.00 94.31 87 ILE A O 1
ATOM 673 N N . ASN A 1 88 ? -11.415 5.116 18.790 1.00 95.31 88 ASN A N 1
ATOM 674 C CA . ASN A 1 88 ? -11.144 3.684 18.723 1.00 95.31 88 ASN A CA 1
ATOM 675 C C . ASN A 1 88 ? -12.070 3.090 17.657 1.00 95.31 88 ASN A C 1
ATOM 677 O O . ASN A 1 88 ? -13.271 2.954 17.883 1.00 95.31 88 ASN A O 1
ATOM 681 N N . LEU A 1 89 ? -11.526 2.773 16.486 1.00 95.94 89 LEU A N 1
ATOM 682 C CA . LEU A 1 89 ? -12.230 2.074 15.423 1.00 95.94 89 LEU A CA 1
ATOM 683 C C . LEU A 1 89 ? -12.778 0.725 15.927 1.00 95.94 89 LEU A C 1
ATOM 685 O O . LEU A 1 89 ? -12.201 0.125 16.842 1.00 95.94 89 LEU A O 1
ATOM 689 N N . PRO A 1 90 ? -13.887 0.228 15.342 1.00 96.88 90 PRO A N 1
ATOM 690 C CA . PRO A 1 90 ? -14.495 -1.027 15.757 1.00 96.88 90 PRO A CA 1
ATOM 691 C C . PRO A 1 90 ? -13.505 -2.183 15.728 1.00 96.88 90 PRO A C 1
ATOM 693 O O . PRO A 1 90 ? -12.775 -2.356 14.761 1.00 96.88 90 PRO A O 1
ATOM 696 N N . ASP A 1 91 ? -13.527 -3.034 16.745 1.00 96.31 91 ASP A N 1
ATOM 697 C CA . ASP A 1 91 ? -12.684 -4.231 16.805 1.00 96.31 91 ASP A CA 1
ATOM 698 C C . ASP A 1 91 ? -13.475 -5.530 16.570 1.00 96.31 91 ASP A C 1
ATOM 700 O O . ASP A 1 91 ? -12.914 -6.620 16.604 1.00 96.31 91 ASP A O 1
ATOM 704 N N . GLY A 1 92 ? -14.783 -5.424 16.318 1.00 95.38 92 GLY A N 1
ATOM 705 C CA . GLY A 1 92 ? -15.685 -6.560 16.120 1.00 95.38 92 GLY A CA 1
ATOM 706 C C . GLY A 1 92 ? -16.196 -7.186 17.421 1.00 95.38 92 GLY A C 1
ATOM 707 O O . GLY A 1 92 ? -16.953 -8.155 17.374 1.00 95.38 92 GLY A O 1
ATOM 708 N N . SER A 1 93 ? -15.822 -6.646 18.585 1.00 95.94 93 SER A N 1
ATOM 709 C CA . SER A 1 93 ? -16.417 -7.030 19.864 1.00 95.94 93 SER A CA 1
ATOM 710 C C . SER A 1 93 ? -17.848 -6.506 20.007 1.00 95.94 93 SER A C 1
ATOM 712 O O . SER A 1 93 ? -18.303 -5.607 19.295 1.00 95.94 93 SER A O 1
ATOM 714 N N . THR A 1 94 ? -18.566 -7.030 21.001 1.00 95.75 94 THR A N 1
ATOM 715 C CA . THR A 1 94 ? -19.928 -6.587 21.327 1.00 95.75 94 THR A CA 1
ATOM 716 C C . THR A 1 94 ? -20.004 -5.108 21.710 1.00 95.75 94 THR A C 1
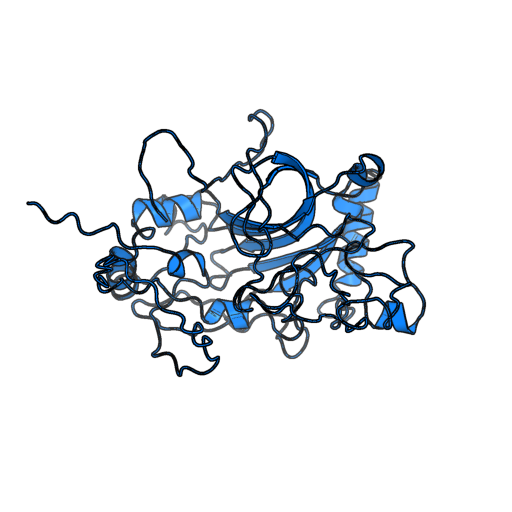ATOM 718 O O . THR A 1 94 ? -21.064 -4.508 21.554 1.00 95.75 94 THR A O 1
ATOM 721 N N . ALA A 1 95 ? -18.899 -4.503 22.168 1.00 93.62 95 ALA A N 1
ATOM 722 C CA . ALA A 1 95 ? -18.837 -3.076 22.484 1.00 93.62 95 ALA A CA 1
ATOM 723 C C . ALA A 1 95 ? -19.065 -2.189 21.247 1.00 93.62 95 ALA A C 1
ATOM 725 O O . ALA A 1 95 ? -19.583 -1.082 21.371 1.00 93.62 95 ALA A O 1
ATOM 726 N N . PHE A 1 96 ? -18.747 -2.695 20.051 1.00 95.38 96 PHE A N 1
ATOM 727 C CA . PHE A 1 96 ? -18.899 -1.982 18.783 1.00 95.38 96 PHE A CA 1
ATOM 728 C C . PHE A 1 96 ? -20.020 -2.542 17.899 1.00 95.38 96 PHE A C 1
ATOM 730 O O . PHE A 1 96 ? -20.136 -2.145 16.740 1.00 95.38 96 PHE A O 1
ATOM 737 N N . ALA A 1 97 ? -20.889 -3.405 18.441 1.00 95.19 97 ALA A N 1
ATOM 738 C CA . ALA A 1 97 ? -21.935 -4.097 17.681 1.00 95.19 97 ALA A CA 1
ATOM 739 C C . ALA A 1 97 ? -22.889 -3.155 16.920 1.00 95.19 97 ALA A C 1
ATOM 741 O O . ALA A 1 97 ? -23.456 -3.544 15.903 1.00 95.19 97 ALA A O 1
ATOM 742 N N . THR A 1 98 ? -23.045 -1.907 17.379 1.00 96.75 98 THR A N 1
ATOM 743 C CA . THR A 1 98 ? -23.839 -0.879 16.680 1.00 96.75 98 THR A CA 1
ATOM 744 C C . THR A 1 98 ? -23.243 -0.453 15.330 1.00 96.75 98 THR A C 1
ATOM 746 O O . THR A 1 98 ? -23.959 0.080 14.482 1.00 96.75 98 THR A O 1
ATOM 749 N N . TYR A 1 99 ? -21.944 -0.677 15.119 1.00 93.94 99 TYR A N 1
ATOM 750 C CA . TYR A 1 99 ? -21.244 -0.371 13.872 1.00 93.94 99 TYR A CA 1
ATOM 751 C C . TYR A 1 99 ? -21.060 -1.617 13.000 1.00 93.94 99 TYR A C 1
ATOM 753 O O . TYR A 1 99 ? -21.044 -1.494 11.777 1.00 93.94 99 TYR A O 1
ATOM 761 N N . GLY A 1 100 ? -20.983 -2.800 13.613 1.00 93.56 100 GLY A N 1
ATOM 762 C CA . GLY A 1 100 ? -20.864 -4.097 12.951 1.00 93.56 100 GLY A CA 1
ATOM 763 C C . GLY A 1 100 ? -20.184 -5.132 13.852 1.00 93.56 100 GLY A C 1
ATOM 764 O O . GLY A 1 100 ? -19.941 -4.879 15.031 1.00 93.56 100 GLY A O 1
ATOM 765 N N . THR A 1 101 ? -19.914 -6.324 13.315 1.00 95.31 101 THR A N 1
ATOM 766 C CA . THR A 1 101 ? -19.373 -7.468 14.080 1.00 95.31 101 THR A CA 1
ATOM 767 C C . THR A 1 101 ? -18.056 -8.011 13.522 1.00 95.31 101 THR A C 1
ATOM 769 O O . THR A 1 101 ? -17.594 -9.066 13.951 1.00 95.31 101 THR A O 1
ATOM 772 N N . VAL A 1 102 ? -17.472 -7.357 12.518 1.00 95.31 102 VAL A N 1
ATOM 773 C CA . VAL A 1 102 ? -16.247 -7.812 11.838 1.00 95.31 102 VAL A CA 1
ATOM 774 C C . VAL A 1 102 ? -15.007 -7.133 12.421 1.00 95.31 102 VAL A C 1
ATOM 776 O O . VAL A 1 102 ? -13.946 -7.768 12.495 1.00 95.31 102 VAL A O 1
ATOM 779 N N . GLY A 1 103 ? -15.159 -5.873 12.835 1.00 95.56 103 GLY A N 1
ATOM 780 C CA . GLY A 1 103 ? -14.066 -4.955 13.146 1.00 95.56 103 GLY A CA 1
ATOM 781 C C . GLY A 1 103 ? -13.636 -4.158 11.917 1.00 95.56 103 GLY A C 1
ATOM 782 O O . GLY A 1 103 ? -13.953 -4.525 10.784 1.00 95.56 103 GLY A O 1
ATOM 783 N N . ALA A 1 104 ? -12.936 -3.052 12.137 1.00 96.06 104 ALA A N 1
ATOM 784 C CA . ALA A 1 104 ? -12.429 -2.177 11.097 1.00 96.06 104 ALA A CA 1
ATOM 785 C C . ALA A 1 104 ? -11.406 -2.910 10.231 1.00 96.06 104 ALA A C 1
ATOM 787 O O . ALA A 1 104 ? -10.535 -3.632 10.733 1.00 96.06 104 ALA A O 1
ATOM 788 N N . ILE A 1 105 ? -11.543 -2.729 8.920 1.00 95.31 105 ILE A N 1
ATOM 789 C CA . ILE A 1 105 ? -10.588 -3.206 7.931 1.00 95.31 105 ILE A CA 1
ATOM 790 C C . ILE A 1 105 ? -10.306 -2.059 6.975 1.00 95.31 105 ILE A C 1
ATOM 792 O O . ILE A 1 105 ? -11.190 -1.677 6.205 1.00 95.31 105 ILE A O 1
ATOM 796 N N . GLU A 1 106 ? -9.057 -1.614 6.969 1.00 90.81 106 GLU A N 1
ATOM 797 C CA . GLU A 1 106 ? -8.527 -0.687 5.981 1.00 90.81 106 GLU A CA 1
ATOM 798 C C . GLU A 1 106 ? -7.673 -1.454 4.975 1.00 90.81 106 GLU A C 1
ATOM 800 O O . GLU A 1 106 ? -6.906 -2.356 5.319 1.00 90.81 106 GLU A O 1
ATOM 805 N N . ILE A 1 107 ? -7.793 -1.090 3.705 1.00 91.00 107 ILE A N 1
ATOM 806 C CA . ILE A 1 107 ? -6.900 -1.561 2.655 1.00 91.00 107 ILE A CA 1
ATOM 807 C C . ILE A 1 107 ? -6.228 -0.371 1.990 1.00 91.00 107 ILE A C 1
ATOM 809 O O . ILE A 1 107 ? -6.872 0.643 1.714 1.00 91.00 107 ILE A O 1
ATOM 813 N N . LYS A 1 108 ? -4.942 -0.528 1.680 1.00 90.69 108 LYS A N 1
ATOM 814 C CA . LYS A 1 108 ? -4.197 0.362 0.785 1.00 90.69 108 LYS A CA 1
ATOM 815 C C . LYS A 1 108 ? -3.703 -0.481 -0.380 1.00 90.69 108 LYS A C 1
ATOM 817 O O . LYS A 1 108 ? -2.986 -1.451 -0.164 1.00 90.69 108 LYS A O 1
ATOM 822 N N . ALA A 1 109 ? -4.108 -0.157 -1.596 1.00 93.00 109 ALA A N 1
ATOM 823 C CA . ALA A 1 109 ? -3.749 -0.909 -2.791 1.00 93.00 109 ALA A CA 1
ATOM 824 C C . ALA A 1 109 ? -2.966 -0.027 -3.763 1.00 93.00 109 ALA A C 1
ATOM 826 O O . ALA A 1 109 ? -3.225 1.170 -3.865 1.00 93.00 109 ALA A O 1
ATOM 827 N N . ALA A 1 110 ? -2.025 -0.637 -4.473 1.00 96.06 110 ALA A N 1
ATOM 828 C CA . ALA A 1 110 ? -1.293 -0.042 -5.577 1.00 96.06 110 ALA A CA 1
ATOM 829 C C . ALA A 1 110 ? -1.633 -0.786 -6.867 1.00 96.06 110 ALA A C 1
ATOM 831 O O . ALA A 1 110 ? -1.658 -2.022 -6.903 1.00 96.06 110 ALA A O 1
ATOM 832 N N . TRP A 1 111 ? -1.876 -0.025 -7.925 1.00 96.69 111 TRP A N 1
ATOM 833 C CA . TRP A 1 111 ? -2.367 -0.499 -9.208 1.00 96.69 111 TRP A CA 1
ATOM 834 C C . TRP A 1 111 ? -1.521 0.066 -10.348 1.00 96.69 111 TRP A C 1
ATOM 836 O O . TRP A 1 111 ? -1.080 1.213 -10.291 1.00 96.69 111 TRP A O 1
ATOM 846 N N . ILE A 1 112 ? -1.349 -0.716 -11.410 1.00 97.06 112 ILE A N 1
ATOM 847 C CA . ILE A 1 112 ? -0.709 -0.275 -12.654 1.00 97.06 112 ILE A CA 1
ATOM 848 C C . ILE A 1 112 ? -1.652 -0.497 -13.836 1.00 97.06 112 ILE A C 1
ATOM 850 O O . ILE A 1 112 ? -2.344 -1.515 -13.885 1.00 97.06 112 ILE A O 1
ATOM 854 N N . GLN A 1 113 ? -1.713 0.442 -14.780 1.00 95.50 113 GLN A N 1
ATOM 855 C CA . GLN A 1 113 ? -2.472 0.255 -16.018 1.00 95.50 113 GLN A CA 1
ATOM 856 C C . GLN A 1 113 ? -1.834 -0.845 -16.882 1.00 95.50 113 GLN A C 1
ATOM 858 O O . GLN A 1 113 ? -0.612 -0.950 -16.976 1.00 95.50 113 GLN A O 1
ATOM 863 N N . LEU A 1 114 ? -2.674 -1.684 -17.496 1.00 94.81 114 LEU A N 1
ATOM 864 C CA . LEU A 1 114 ? -2.272 -2.826 -18.316 1.00 94.81 114 LEU A CA 1
ATOM 865 C C . LEU A 1 114 ? -2.867 -2.729 -19.725 1.00 94.81 114 LEU A C 1
ATOM 867 O O . LEU A 1 114 ? -3.997 -3.171 -19.958 1.00 94.81 114 LEU A O 1
ATOM 871 N N . ASP A 1 115 ? -2.078 -2.226 -20.670 1.00 93.69 115 ASP A N 1
ATOM 872 C CA . ASP A 1 115 ? -2.513 -2.098 -22.068 1.00 93.69 115 ASP A CA 1
ATOM 873 C C . ASP A 1 115 ? -2.452 -3.415 -22.842 1.00 93.69 115 ASP A C 1
ATOM 875 O O . ASP A 1 115 ? -3.263 -3.639 -23.734 1.00 93.69 115 ASP A O 1
ATOM 879 N N . ASP A 1 116 ? -1.499 -4.288 -22.504 1.00 93.62 116 ASP A N 1
ATOM 880 C CA . ASP A 1 116 ? -1.267 -5.566 -23.179 1.00 93.62 116 ASP A CA 1
ATOM 881 C C . ASP A 1 116 ? -2.128 -6.678 -22.546 1.00 93.62 116 ASP A C 1
ATOM 883 O O . ASP A 1 116 ? -1.838 -7.123 -21.429 1.00 93.62 116 ASP A O 1
ATOM 887 N N . PRO A 1 117 ? -3.173 -7.188 -23.226 1.00 93.50 117 PRO A N 1
ATOM 888 C CA . PRO A 1 117 ? -4.025 -8.229 -22.663 1.00 93.50 117 PRO A CA 1
ATOM 889 C C . PRO A 1 117 ? -3.299 -9.552 -22.408 1.00 93.50 117 PRO A C 1
ATOM 891 O O . PRO A 1 117 ? -3.783 -10.364 -21.619 1.00 93.50 117 PRO A O 1
ATOM 894 N N . SER A 1 118 ? -2.136 -9.780 -23.032 1.00 93.62 118 SER A N 1
ATOM 895 C CA . SER A 1 118 ? -1.361 -11.006 -22.829 1.00 93.62 118 SER A CA 1
ATOM 896 C C . SER A 1 118 ? -0.790 -11.126 -21.414 1.00 93.62 118 SER A C 1
ATOM 898 O O . SER A 1 118 ? -0.580 -12.243 -20.942 1.00 93.62 118 SER A O 1
ATOM 900 N N . VAL A 1 119 ? -0.603 -10.006 -20.700 1.00 92.69 119 VAL A N 1
ATOM 901 C CA . VAL A 1 119 ? -0.118 -10.023 -19.310 1.00 92.69 119 VAL A CA 1
ATOM 902 C C . VAL A 1 119 ? -1.245 -10.084 -18.281 1.00 92.69 119 VAL A C 1
ATOM 904 O O . VAL A 1 119 ? -0.983 -10.395 -17.123 1.00 92.69 119 VAL A O 1
ATOM 907 N N . TRP A 1 120 ? -2.503 -9.840 -18.666 1.00 93.31 120 TRP A N 1
ATOM 908 C CA . TRP A 1 120 ? -3.636 -9.810 -17.730 1.00 93.31 120 TRP A CA 1
ATOM 909 C C . TRP A 1 120 ? -3.790 -11.076 -16.872 1.00 93.31 120 TRP A C 1
ATOM 911 O O . TRP A 1 120 ? -4.076 -10.918 -15.686 1.00 93.31 120 TRP A O 1
ATOM 921 N N . PRO A 1 121 ? -3.570 -12.309 -17.380 1.00 94.06 121 PRO A N 1
ATOM 922 C CA . PRO A 1 121 ? -3.654 -13.516 -16.551 1.00 94.06 121 PRO A CA 1
ATOM 923 C C . PRO A 1 121 ? -2.656 -13.560 -15.386 1.00 94.06 121 PRO A C 1
ATOM 925 O O . PRO A 1 121 ? -2.826 -14.365 -14.474 1.00 94.06 121 PRO A O 1
ATOM 928 N N . LEU A 1 122 ? -1.620 -12.716 -15.409 1.00 95.31 122 LEU A N 1
ATOM 929 C CA . LEU A 1 122 ? -0.606 -12.645 -14.359 1.00 95.31 122 LEU A CA 1
ATOM 930 C C . LEU A 1 122 ? -1.057 -11.774 -13.179 1.00 95.31 122 LEU A C 1
ATOM 932 O O . LEU A 1 122 ? -0.638 -12.015 -12.051 1.00 95.31 122 LEU A O 1
ATOM 936 N N . PHE A 1 123 ? -1.972 -10.829 -13.408 1.00 97.12 123 PHE A N 1
ATOM 937 C CA . PHE A 1 123 ? -2.388 -9.844 -12.413 1.00 97.12 123 PHE A CA 1
ATOM 938 C C . PHE A 1 123 ? -3.829 -10.041 -11.951 1.00 97.12 123 PHE A C 1
ATOM 940 O O . PHE A 1 123 ? -4.742 -10.319 -12.732 1.00 97.12 123 PHE A O 1
ATOM 947 N N . LYS A 1 124 ? -4.091 -9.785 -10.668 1.00 96.69 124 LYS A N 1
ATOM 948 C CA . LYS A 1 124 ? -5.454 -9.528 -10.211 1.00 96.69 124 LYS A CA 1
ATOM 949 C C . LYS A 1 124 ? -5.920 -8.216 -10.845 1.00 96.69 124 LYS A C 1
ATOM 951 O O . LYS A 1 124 ? -5.532 -7.141 -10.397 1.00 96.69 124 LYS A O 1
ATOM 956 N N . ILE A 1 125 ? -6.769 -8.317 -11.867 1.00 94.06 125 ILE A N 1
ATOM 957 C CA . ILE A 1 125 ? -7.244 -7.149 -12.619 1.00 94.06 125 ILE A CA 1
ATOM 958 C C . ILE A 1 125 ? -8.544 -6.539 -12.076 1.00 94.06 125 ILE A C 1
ATOM 960 O O . ILE A 1 125 ? -9.350 -7.217 -11.418 1.00 94.06 125 ILE A O 1
ATOM 964 N N . SER A 1 126 ? -8.751 -5.262 -12.403 1.00 89.62 126 SER A N 1
ATOM 965 C CA . SER A 1 126 ? -10.008 -4.513 -12.284 1.00 89.62 126 SER A CA 1
ATOM 966 C C . SER A 1 126 ? -10.152 -3.509 -13.439 1.00 89.62 126 SER A C 1
ATOM 968 O O . SER A 1 126 ? -9.194 -3.242 -14.165 1.00 89.62 126 SER A O 1
ATOM 970 N N . LYS A 1 127 ? -11.352 -2.946 -13.615 1.00 86.75 127 LYS A N 1
ATOM 971 C CA . LYS A 1 127 ? -11.593 -1.775 -14.471 1.00 86.75 127 LYS A CA 1
ATOM 972 C C . LYS A 1 127 ? -11.585 -0.507 -13.623 1.00 86.75 127 LYS A C 1
ATOM 974 O O . LYS A 1 127 ? -12.127 -0.531 -12.520 1.00 86.75 127 LYS A O 1
ATOM 979 N N . ALA A 1 128 ? -10.985 0.570 -14.125 1.00 81.88 128 ALA A N 1
ATOM 980 C CA . ALA A 1 128 ? -10.909 1.847 -13.419 1.00 81.88 128 ALA A CA 1
ATOM 981 C C . ALA A 1 128 ? -11.017 3.041 -14.363 1.00 81.88 128 ALA A C 1
ATOM 983 O O . ALA A 1 128 ? -10.500 2.975 -15.475 1.00 81.88 128 ALA A O 1
ATOM 984 N N . TYR A 1 129 ? -11.637 4.129 -13.900 1.00 83.94 129 TYR A N 1
ATOM 985 C CA . TYR A 1 129 ? -11.484 5.433 -14.539 1.00 83.94 129 TYR A CA 1
ATOM 986 C C . TYR A 1 129 ? -10.221 6.103 -13.998 1.00 83.94 129 TYR A C 1
ATOM 988 O O . TYR A 1 129 ? -10.122 6.355 -12.793 1.00 83.94 129 TYR A O 1
ATOM 996 N N . VAL A 1 130 ? -9.261 6.376 -14.877 1.00 83.19 130 VAL A N 1
ATOM 997 C CA . VAL A 1 130 ? -7.937 6.897 -14.517 1.00 83.19 130 VAL A CA 1
ATOM 998 C C . VAL A 1 130 ? -7.712 8.262 -15.150 1.00 83.19 130 VAL A C 1
ATOM 1000 O O . VAL A 1 130 ? -8.029 8.473 -16.319 1.00 83.19 130 VAL A O 1
ATOM 1003 N N . SER A 1 131 ? -7.138 9.172 -14.366 1.00 82.75 131 SER A N 1
ATOM 1004 C CA . SER A 1 131 ? -6.633 10.464 -14.826 1.00 82.75 131 SER A CA 1
ATOM 1005 C C . SER A 1 131 ? -5.198 10.627 -14.345 1.00 82.75 131 SER A C 1
ATOM 1007 O O . SER A 1 131 ? -4.930 10.522 -13.149 1.00 82.75 131 SER A O 1
ATOM 1009 N N . TYR A 1 132 ? -4.282 10.918 -15.263 1.00 85.62 132 TYR A N 1
ATOM 1010 C CA . TYR A 1 132 ? -2.870 11.123 -14.954 1.00 85.62 132 TYR A CA 1
ATOM 1011 C C . TYR A 1 132 ? -2.535 12.615 -14.892 1.00 85.62 132 TYR A C 1
ATOM 1013 O O . TYR A 1 132 ? -3.102 13.399 -15.656 1.00 85.62 132 TYR A O 1
ATOM 1021 N N . PRO A 1 133 ? -1.631 13.047 -13.999 1.00 84.50 133 PRO A N 1
ATOM 1022 C CA . PRO A 1 133 ? -1.153 14.422 -13.990 1.00 84.50 133 PRO A CA 1
ATOM 1023 C C . PRO A 1 133 ? -0.375 14.753 -15.268 1.00 84.50 133 PRO A C 1
ATOM 1025 O O . PRO A 1 133 ? 0.314 13.910 -15.839 1.00 84.50 133 PRO A O 1
ATOM 1028 N N . VAL A 1 134 ? -0.461 16.014 -15.689 1.00 82.75 134 VAL A N 1
ATOM 1029 C CA . VAL A 1 134 ? 0.279 16.543 -16.842 1.00 82.75 134 VAL A CA 1
ATOM 1030 C C . VAL A 1 134 ? 1.372 17.493 -16.352 1.00 82.75 134 VAL A C 1
ATOM 1032 O O . VAL A 1 134 ? 1.163 18.278 -15.420 1.00 82.75 134 VAL A O 1
ATOM 1035 N N . ALA A 1 135 ? 2.552 17.429 -16.974 1.00 76.12 135 ALA A N 1
ATOM 1036 C CA . ALA A 1 135 ? 3.642 18.359 -16.691 1.00 76.12 135 ALA A CA 1
ATOM 1037 C C . ALA A 1 135 ? 3.175 19.815 -16.894 1.00 76.12 135 ALA A C 1
ATOM 1039 O O . ALA A 1 135 ? 2.575 20.147 -17.913 1.00 76.12 135 ALA A O 1
ATOM 1040 N N . GLY A 1 136 ? 3.434 20.685 -15.913 1.00 72.00 136 GLY A N 1
ATOM 1041 C CA . GLY A 1 136 ? 2.943 22.071 -15.919 1.00 72.00 136 GLY A CA 1
ATOM 1042 C C . GLY A 1 136 ? 1.540 22.270 -15.323 1.00 72.00 136 GLY A C 1
ATOM 1043 O O . GLY A 1 136 ? 1.097 23.411 -15.199 1.00 72.00 136 GLY A O 1
ATOM 1044 N N . GLY A 1 137 ? 0.877 21.197 -14.881 1.00 77.81 137 GLY A N 1
ATOM 1045 C CA . GLY A 1 137 ? -0.381 21.241 -14.136 1.00 77.81 137 GLY A CA 1
ATOM 1046 C C . GLY A 1 137 ? -1.587 20.721 -14.920 1.00 77.81 137 GLY A C 1
ATOM 1047 O O . GLY A 1 137 ? -1.607 20.694 -16.148 1.00 77.81 137 GLY A O 1
ATOM 1048 N N . GLY A 1 138 ? -2.621 20.317 -14.179 1.00 81.38 138 GLY A N 1
ATOM 1049 C CA . GLY A 1 138 ? -3.812 19.669 -14.729 1.00 81.38 138 GLY A CA 1
ATOM 1050 C C . GLY A 1 138 ? -3.694 18.145 -14.780 1.00 81.38 138 GLY A C 1
ATOM 1051 O O . GLY A 1 138 ? -2.739 17.557 -14.269 1.00 81.38 138 GLY A O 1
ATOM 1052 N N . GLN A 1 139 ? -4.709 17.512 -15.362 1.00 83.06 139 GLN A N 1
ATOM 1053 C CA . GLN A 1 139 ? -4.815 16.062 -15.495 1.00 83.06 139 GLN A CA 1
ATOM 1054 C C . GLN A 1 139 ? -5.379 15.694 -16.868 1.00 83.06 139 GLN A C 1
ATOM 1056 O O . GLN A 1 139 ? -6.098 16.487 -17.483 1.00 83.06 139 GLN A O 1
ATOM 1061 N N . THR A 1 140 ? -5.074 14.487 -17.340 1.00 86.06 140 THR A N 1
ATOM 1062 C CA . THR A 1 140 ? -5.706 13.914 -18.529 1.00 86.06 140 THR A CA 1
ATOM 1063 C C . THR A 1 140 ? -7.210 13.713 -18.297 1.00 86.06 140 THR A C 1
ATOM 1065 O O . THR A 1 140 ? -7.643 13.496 -17.155 1.00 86.06 140 THR A O 1
ATOM 1068 N N . PRO A 1 141 ? -8.035 13.752 -19.362 1.00 86.44 141 PRO A N 1
ATOM 1069 C CA . PRO A 1 141 ? -9.425 13.323 -19.267 1.00 86.44 141 PRO A CA 1
ATOM 1070 C C . PRO A 1 141 ? -9.519 11.910 -18.667 1.00 86.44 141 PRO A C 1
ATOM 1072 O O . PRO A 1 141 ? -8.677 11.075 -19.003 1.00 86.44 141 PRO A O 1
ATOM 1075 N N . PRO A 1 142 ? -10.507 11.630 -17.797 1.00 85.75 142 PRO A N 1
ATOM 1076 C CA . PRO A 1 142 ? -10.687 10.293 -17.247 1.00 85.75 142 PRO A CA 1
ATOM 1077 C C . PRO A 1 142 ? -10.937 9.255 -18.344 1.00 85.75 142 PRO A C 1
ATOM 1079 O O . PRO A 1 142 ? -11.853 9.417 -19.153 1.00 85.75 142 PRO A O 1
ATOM 1082 N N . GLU A 1 143 ? -10.173 8.166 -18.328 1.00 87.19 143 GLU A N 1
ATOM 1083 C CA . GLU A 1 143 ? -10.299 7.052 -19.272 1.00 87.19 143 GLU A CA 1
ATOM 1084 C C . GLU A 1 143 ? -10.595 5.739 -18.540 1.00 87.19 143 GLU A C 1
ATOM 1086 O O . GLU A 1 143 ? -10.031 5.472 -17.481 1.00 87.19 143 GLU A O 1
ATOM 1091 N N . LEU A 1 144 ? -11.484 4.911 -19.102 1.00 86.31 144 LEU A N 1
ATOM 1092 C CA . LEU A 1 144 ? -11.769 3.575 -18.577 1.00 86.31 144 LEU A CA 1
ATOM 1093 C C . LEU A 1 144 ? -10.699 2.580 -19.041 1.00 86.31 144 LEU A C 1
ATOM 1095 O O . LEU A 1 144 ? -10.707 2.153 -20.195 1.00 86.31 144 LEU A O 1
ATOM 1099 N N . VAL A 1 145 ? -9.846 2.134 -18.123 1.00 88.50 145 VAL A N 1
ATOM 1100 C CA . VAL A 1 145 ? -8.705 1.253 -18.415 1.00 88.50 145 VAL A CA 1
ATOM 1101 C C . VAL A 1 145 ? -8.771 -0.055 -17.621 1.00 88.50 145 VAL A C 1
ATOM 1103 O O . VAL A 1 145 ? -9.567 -0.210 -16.687 1.00 88.50 145 VAL A O 1
ATOM 1106 N N . THR A 1 146 ? -7.954 -1.037 -18.011 1.00 92.62 146 THR A N 1
ATOM 1107 C CA . THR A 1 146 ? -7.672 -2.216 -17.177 1.00 92.62 146 THR A CA 1
ATOM 1108 C C . THR A 1 146 ? -6.477 -1.909 -16.282 1.00 92.62 146 THR A C 1
ATOM 1110 O O . THR A 1 146 ? -5.439 -1.486 -16.779 1.00 92.62 146 THR A O 1
ATOM 1113 N N . VAL A 1 147 ? -6.601 -2.174 -14.983 1.00 94.56 147 VAL A N 1
ATOM 1114 C CA . VAL A 1 147 ? -5.495 -2.066 -14.022 1.00 94.56 147 VAL A CA 1
ATOM 1115 C C . VAL A 1 147 ? -5.196 -3.413 -13.370 1.00 94.56 147 VAL A C 1
ATOM 1117 O O . VAL A 1 147 ? -6.113 -4.207 -13.149 1.00 94.56 147 VAL A O 1
ATOM 1120 N N . GLY A 1 148 ? -3.927 -3.670 -13.054 1.00 96.56 148 GLY A N 1
ATOM 1121 C CA . GLY A 1 148 ? -3.441 -4.839 -12.321 1.00 96.56 148 GLY A CA 1
ATOM 1122 C C . GLY A 1 148 ? -2.917 -4.469 -10.937 1.00 96.56 148 GLY A C 1
ATOM 1123 O O . GLY A 1 148 ? -2.236 -3.458 -10.781 1.00 96.56 148 GLY A O 1
ATOM 1124 N N . LEU A 1 149 ? -3.247 -5.277 -9.928 1.00 97.94 149 LEU A N 1
ATOM 1125 C CA . LEU A 1 149 ? -2.772 -5.081 -8.558 1.00 97.94 149 LEU A CA 1
ATOM 1126 C C . LEU A 1 149 ? -1.268 -5.365 -8.475 1.00 97.94 149 LEU A C 1
ATOM 1128 O O . LEU A 1 149 ? -0.835 -6.453 -8.858 1.00 97.94 149 LEU A O 1
ATOM 1132 N N . VAL A 1 150 ? -0.499 -4.433 -7.922 1.00 98.38 150 VAL A N 1
ATOM 1133 C CA . VAL A 1 150 ? 0.956 -4.565 -7.731 1.00 98.38 150 VAL A CA 1
ATOM 1134 C C . VAL A 1 150 ? 1.358 -4.540 -6.258 1.00 98.38 150 VAL A C 1
ATOM 1136 O O . VAL A 1 150 ? 2.327 -5.194 -5.896 1.00 98.38 150 VAL A O 1
ATOM 1139 N N . GLY A 1 151 ? 0.583 -3.908 -5.377 1.00 97.56 151 GLY A N 1
ATOM 1140 C CA . GLY A 1 151 ? 0.827 -3.917 -3.931 1.00 97.56 151 GLY A CA 1
ATOM 1141 C C . GLY A 1 151 ? -0.477 -3.850 -3.147 1.00 97.56 151 GLY A C 1
ATOM 1142 O O . GLY A 1 151 ? -1.453 -3.267 -3.620 1.00 97.56 151 GLY A O 1
ATOM 1143 N N . LEU A 1 152 ? -0.522 -4.467 -1.968 1.00 96.62 152 LEU A N 1
ATOM 1144 C CA . LEU A 1 152 ? -1.715 -4.505 -1.128 1.00 96.62 152 LEU A CA 1
ATOM 1145 C C . LEU A 1 152 ? -1.365 -4.570 0.356 1.00 96.62 152 LEU A C 1
ATOM 1147 O O . LEU A 1 152 ? -0.727 -5.516 0.808 1.00 96.62 152 LEU A O 1
ATOM 1151 N N . HIS A 1 153 ? -1.896 -3.629 1.122 1.00 94.81 153 HIS A N 1
ATOM 1152 C CA . HIS A 1 153 ? -2.044 -3.719 2.566 1.00 94.81 153 HIS A CA 1
ATOM 1153 C C . HIS A 1 153 ? -3.463 -4.125 2.927 1.00 94.81 153 HIS A C 1
ATOM 1155 O O . HIS A 1 153 ? -4.426 -3.600 2.367 1.00 94.81 153 HIS A O 1
ATOM 1161 N N . ILE A 1 154 ? -3.570 -5.027 3.897 1.00 95.38 154 ILE A N 1
ATOM 1162 C CA . ILE A 1 154 ? -4.804 -5.343 4.608 1.00 95.38 154 ILE A CA 1
ATOM 1163 C C . ILE A 1 154 ? -4.526 -5.120 6.088 1.00 95.38 154 ILE A C 1
ATOM 1165 O O . ILE A 1 154 ? -3.692 -5.803 6.686 1.00 95.38 154 ILE A O 1
ATOM 1169 N N . ILE A 1 155 ? -5.226 -4.152 6.660 1.00 94.06 155 ILE A N 1
ATOM 1170 C CA . ILE A 1 155 ? -5.033 -3.671 8.018 1.00 94.06 155 ILE A CA 1
ATOM 1171 C C . ILE A 1 155 ? -6.325 -3.958 8.765 1.00 94.06 155 ILE A C 1
ATOM 1173 O O . ILE A 1 155 ? -7.392 -3.545 8.321 1.00 94.06 155 ILE A O 1
ATOM 1177 N N . ARG A 1 156 ? -6.265 -4.717 9.857 1.00 94.50 156 ARG A N 1
ATOM 1178 C CA . ARG A 1 156 ? -7.475 -5.200 10.533 1.00 94.50 156 ARG A CA 1
ATOM 1179 C C . ARG A 1 156 ? -7.402 -5.027 12.036 1.00 94.50 156 ARG A C 1
ATOM 1181 O O . ARG A 1 156 ? -6.501 -5.571 12.673 1.00 94.50 156 ARG A O 1
ATOM 1188 N N . LYS A 1 157 ? -8.422 -4.391 12.609 1.00 95.62 157 LYS A N 1
ATOM 1189 C CA . LYS A 1 157 ? -8.603 -4.318 14.058 1.00 95.62 157 LYS A CA 1
ATOM 1190 C C . LYS A 1 157 ? -9.385 -5.520 14.569 1.00 95.62 157 LYS A C 1
ATOM 1192 O O . LYS A 1 157 ? -10.352 -5.962 13.949 1.00 95.62 157 LYS A O 1
ATOM 1197 N N . THR A 1 158 ? -8.944 -6.066 15.697 1.00 95.12 158 THR A N 1
ATOM 1198 C CA . THR A 1 158 ? -9.626 -7.165 16.399 1.00 95.12 158 THR A CA 1
ATOM 1199 C C . THR A 1 158 ? -9.525 -6.950 17.907 1.00 95.12 158 THR A C 1
ATOM 1201 O O . THR A 1 158 ? -8.655 -6.182 18.329 1.00 95.12 158 THR A O 1
ATOM 1204 N N . PRO A 1 159 ? -10.304 -7.658 18.749 1.00 94.06 159 PRO A N 1
ATOM 1205 C CA . PRO A 1 159 ? -10.258 -7.435 20.192 1.00 94.06 159 PRO A CA 1
ATOM 1206 C C . PRO A 1 159 ? -8.865 -7.688 20.782 1.00 94.06 159 PRO A C 1
ATOM 1208 O O . PRO A 1 159 ? -8.455 -7.000 21.714 1.00 94.06 159 PRO A O 1
ATOM 1211 N N . ASN A 1 160 ? -8.104 -8.608 20.176 1.00 92.50 160 ASN A N 1
ATOM 1212 C CA . ASN A 1 160 ? -6.749 -8.987 20.586 1.00 92.50 160 ASN A CA 1
ATOM 1213 C C . ASN A 1 160 ? -5.634 -8.224 19.846 1.00 92.50 160 ASN A C 1
ATOM 1215 O O . ASN A 1 160 ? -4.462 -8.506 20.074 1.00 92.50 160 ASN A O 1
ATOM 1219 N N . ALA A 1 161 ? -5.982 -7.292 18.954 1.00 93.81 161 ALA A N 1
ATOM 1220 C CA . ALA A 1 161 ? -5.029 -6.468 18.216 1.00 93.81 161 ALA A CA 1
ATOM 1221 C C . ALA A 1 161 ? -5.586 -5.054 18.016 1.00 93.81 161 ALA A C 1
ATOM 1223 O O . ALA A 1 161 ? -6.039 -4.690 16.929 1.00 93.81 161 ALA A O 1
ATOM 1224 N N . GLN A 1 162 ? -5.567 -4.266 19.088 1.00 94.31 162 GLN A N 1
ATOM 1225 C CA . GLN A 1 162 ? -6.024 -2.879 19.130 1.00 94.31 162 GLN A CA 1
ATOM 1226 C C . GLN A 1 162 ? -5.096 -1.947 18.339 1.00 94.31 162 GLN A C 1
ATOM 1228 O O . GLN A 1 162 ? -5.572 -0.968 17.778 1.00 94.31 162 GLN A O 1
ATOM 1233 N N . GLN A 1 163 ? -3.817 -2.309 18.203 1.00 94.00 163 GLN A N 1
ATOM 1234 C CA . GLN A 1 163 ? -2.843 -1.703 17.280 1.00 94.00 163 GLN A CA 1
ATOM 1235 C C . GLN A 1 163 ? -2.940 -2.266 15.850 1.00 94.00 163 GLN A C 1
ATOM 1237 O O . GLN A 1 163 ? -2.052 -2.021 15.042 1.00 94.00 163 GLN A O 1
ATOM 1242 N N . PHE A 1 164 ? -4.003 -3.012 15.529 1.00 94.56 164 PHE A N 1
ATOM 1243 C CA . PHE A 1 164 ? -4.249 -3.677 14.246 1.00 94.56 164 PHE A CA 1
ATOM 1244 C C . PHE A 1 164 ? -3.250 -4.791 13.887 1.00 94.56 164 PHE A C 1
ATOM 1246 O O . PHE A 1 164 ? -2.083 -4.801 14.268 1.00 94.56 164 PHE A O 1
ATOM 1253 N N . PHE A 1 165 ? -3.728 -5.751 13.101 1.00 93.94 165 PHE A N 1
ATOM 1254 C CA . PHE A 1 165 ? -2.884 -6.605 12.273 1.00 93.94 165 PHE A CA 1
ATOM 1255 C C . PHE A 1 165 ? -2.574 -5.886 10.966 1.00 93.94 165 PHE A C 1
ATOM 1257 O O . PHE A 1 165 ? -3.488 -5.338 10.352 1.00 93.94 165 PHE A O 1
ATOM 1264 N N . TRP A 1 166 ? -1.330 -5.959 10.503 1.00 94.06 166 TRP A N 1
ATOM 1265 C CA . TRP A 1 166 ? -0.884 -5.320 9.264 1.00 94.06 166 TRP A CA 1
ATOM 1266 C C . TRP A 1 166 ? -0.305 -6.376 8.343 1.00 94.06 166 TRP A C 1
ATOM 1268 O O . TRP A 1 166 ? 0.803 -6.848 8.565 1.00 94.06 166 TRP A O 1
ATOM 1278 N N . SER A 1 167 ? -1.051 -6.786 7.326 1.00 95.25 167 SER A N 1
ATOM 1279 C CA . SER A 1 167 ? -0.570 -7.744 6.329 1.00 95.25 167 SER A CA 1
ATOM 1280 C C . SER A 1 167 ? -0.248 -7.019 5.036 1.00 95.25 167 SER A C 1
ATOM 1282 O O . SER A 1 167 ? -1.068 -6.237 4.553 1.00 95.25 167 SER A O 1
ATOM 1284 N N . THR A 1 168 ? 0.914 -7.301 4.456 1.00 96.12 168 THR A N 1
ATOM 1285 C CA . THR A 1 168 ? 1.331 -6.696 3.189 1.00 96.12 168 THR A CA 1
ATOM 1286 C C . THR A 1 168 ? 1.694 -7.748 2.151 1.00 96.12 168 THR A C 1
ATOM 1288 O O . THR A 1 168 ? 2.391 -8.721 2.443 1.00 96.12 168 THR A O 1
ATOM 1291 N N . PHE A 1 169 ? 1.180 -7.564 0.939 1.00 97.94 169 PHE A N 1
ATOM 1292 C CA . PHE A 1 169 ? 1.322 -8.467 -0.193 1.00 97.94 169 PHE A CA 1
ATOM 1293 C C . PHE A 1 169 ? 1.758 -7.695 -1.430 1.00 97.94 169 PHE A C 1
ATOM 1295 O O . PHE A 1 169 ? 1.354 -6.552 -1.645 1.00 97.94 169 PHE A O 1
ATOM 1302 N N . GLU A 1 170 ? 2.527 -8.337 -2.293 1.00 97.75 170 GLU A N 1
ATOM 1303 C CA . GLU A 1 170 ? 3.003 -7.723 -3.530 1.00 97.75 170 GLU A CA 1
ATOM 1304 C C . GLU A 1 170 ? 3.061 -8.732 -4.671 1.00 97.75 170 GLU A C 1
ATOM 1306 O O . GLU A 1 170 ? 3.105 -9.947 -4.453 1.00 97.75 170 GLU A O 1
ATOM 1311 N N . HIS A 1 171 ? 3.049 -8.220 -5.898 1.00 98.44 171 HIS A N 1
ATOM 1312 C CA . HIS A 1 171 ? 3.216 -9.044 -7.084 1.00 98.44 171 HIS A CA 1
ATOM 1313 C C . HIS A 1 171 ? 4.687 -9.452 -7.244 1.00 98.44 171 HIS A C 1
ATOM 1315 O O . HIS A 1 171 ? 5.593 -8.622 -7.182 1.00 98.44 171 HIS A O 1
ATOM 1321 N N . VAL A 1 172 ? 4.949 -10.733 -7.511 1.00 97.31 172 VAL A N 1
ATOM 1322 C CA . VAL A 1 172 ? 6.317 -11.284 -7.509 1.00 97.31 172 VAL A CA 1
ATOM 1323 C C . VAL A 1 172 ? 7.208 -10.714 -8.619 1.00 97.31 172 VAL A C 1
ATOM 1325 O O . VAL A 1 172 ? 8.428 -10.834 -8.541 1.00 97.31 172 VAL A O 1
ATOM 1328 N N . ASN A 1 173 ? 6.634 -10.129 -9.674 1.00 96.75 173 ASN A N 1
ATOM 1329 C CA . ASN A 1 173 ? 7.386 -9.476 -10.757 1.00 96.75 173 ASN A CA 1
ATOM 1330 C C . ASN A 1 173 ? 7.489 -7.953 -10.595 1.00 96.75 173 ASN A C 1
ATOM 1332 O O . ASN A 1 173 ? 7.768 -7.267 -11.570 1.00 96.75 173 ASN A O 1
ATOM 1336 N N . ASN A 1 174 ? 7.260 -7.397 -9.409 1.00 98.25 174 ASN A N 1
ATOM 1337 C CA . ASN A 1 174 ? 7.455 -5.963 -9.206 1.00 98.25 174 ASN A CA 1
ATOM 1338 C C . ASN A 1 174 ? 8.913 -5.545 -9.401 1.00 98.25 174 ASN A C 1
ATOM 1340 O O . ASN A 1 174 ? 9.190 -4.678 -10.228 1.00 98.25 174 ASN A O 1
ATOM 1344 N N . ASP A 1 175 ? 9.825 -6.212 -8.704 1.00 98.06 175 ASP A N 1
ATOM 1345 C CA . ASP A 1 175 ? 11.239 -5.861 -8.638 1.00 98.06 175 ASP A CA 1
ATOM 1346 C C . ASP A 1 175 ? 12.090 -7.060 -8.170 1.00 98.06 175 ASP A C 1
ATOM 1348 O O . ASP A 1 175 ? 11.552 -8.025 -7.614 1.00 98.06 175 ASP A O 1
ATOM 1352 N N . PRO A 1 176 ? 13.407 -7.060 -8.440 1.00 97.44 176 PRO A N 1
ATOM 1353 C CA . PRO A 1 176 ? 14.345 -7.989 -7.830 1.00 97.44 176 PRO A CA 1
ATOM 1354 C C . PRO A 1 176 ? 14.746 -7.538 -6.424 1.00 97.44 176 PRO A C 1
ATOM 1356 O O . PRO A 1 176 ? 14.757 -6.352 -6.095 1.00 97.44 176 PRO A O 1
ATOM 1359 N N . SER A 1 177 ? 15.220 -8.488 -5.623 1.00 95.88 177 SER A N 1
ATOM 1360 C CA . SER A 1 177 ? 16.006 -8.169 -4.435 1.00 95.88 177 SER A CA 1
ATOM 1361 C C . SER A 1 177 ? 17.459 -7.838 -4.765 1.00 95.88 177 SER A C 1
ATOM 1363 O O . SER A 1 177 ? 17.993 -8.203 -5.816 1.00 95.88 177 SER A O 1
ATOM 1365 N N . THR A 1 178 ? 18.143 -7.195 -3.818 1.00 95.19 178 THR A N 1
ATOM 1366 C CA . THR A 1 178 ? 19.605 -7.031 -3.860 1.00 95.19 178 THR A CA 1
ATOM 1367 C C . THR A 1 178 ? 20.324 -8.369 -4.053 1.00 95.19 178 THR A C 1
ATOM 1369 O O . THR A 1 178 ? 21.290 -8.441 -4.813 1.00 95.19 178 THR A O 1
ATOM 1372 N N . THR A 1 179 ? 19.825 -9.442 -3.433 1.00 93.88 179 THR A N 1
ATOM 1373 C CA . THR A 1 179 ? 20.342 -10.806 -3.598 1.00 93.88 179 THR A CA 1
ATOM 1374 C C . THR A 1 179 ? 20.137 -11.335 -5.016 1.00 93.88 179 THR A C 1
ATOM 1376 O O . THR A 1 179 ? 21.060 -11.934 -5.565 1.00 93.88 179 THR A O 1
ATOM 1379 N N . ASP A 1 180 ? 18.983 -11.085 -5.641 1.00 95.94 180 ASP A N 1
ATOM 1380 C CA . ASP A 1 180 ? 18.728 -11.533 -7.018 1.00 95.94 180 ASP A CA 1
ATOM 1381 C C . ASP A 1 180 ? 19.681 -10.871 -8.017 1.00 95.94 180 ASP A C 1
ATOM 1383 O O . ASP A 1 180 ? 20.182 -11.520 -8.937 1.00 95.94 180 ASP A O 1
ATOM 1387 N N . ILE A 1 181 ? 19.970 -9.583 -7.812 1.00 96.06 181 ILE A N 1
ATOM 1388 C CA . ILE A 1 181 ? 20.933 -8.835 -8.627 1.00 96.06 181 ILE A CA 1
ATOM 1389 C C . ILE A 1 181 ? 22.345 -9.399 -8.433 1.00 96.06 181 ILE A C 1
ATOM 1391 O O . ILE A 1 181 ? 23.026 -9.696 -9.413 1.00 96.06 181 ILE A O 1
ATOM 1395 N N . GLN A 1 182 ? 22.781 -9.575 -7.181 1.00 95.50 182 GLN A N 1
ATOM 1396 C CA . GLN A 1 182 ? 24.119 -10.086 -6.856 1.00 95.50 182 GLN A CA 1
ATOM 1397 C C . GLN A 1 182 ? 24.356 -11.495 -7.408 1.00 95.50 182 GLN A C 1
ATOM 1399 O O . GLN A 1 182 ? 25.431 -11.777 -7.934 1.00 95.50 182 GLN A O 1
ATOM 1404 N N . ASN A 1 183 ? 23.342 -12.358 -7.330 1.00 96.31 183 ASN A N 1
ATOM 1405 C CA . ASN A 1 183 ? 23.417 -13.740 -7.798 1.00 96.31 183 ASN A CA 1
ATOM 1406 C C . ASN A 1 183 ? 23.080 -13.903 -9.286 1.00 96.31 183 ASN A C 1
ATOM 1408 O O . ASN A 1 183 ? 23.121 -15.022 -9.791 1.00 96.31 183 ASN A O 1
ATOM 1412 N N . GLN A 1 184 ? 22.745 -12.816 -9.988 1.00 94.75 184 GLN A N 1
ATOM 1413 C CA . GLN A 1 184 ? 22.335 -12.836 -11.396 1.00 94.75 184 GLN A CA 1
ATOM 1414 C C . GLN A 1 184 ? 21.124 -13.752 -11.663 1.00 94.75 184 GLN A C 1
ATOM 1416 O O . GLN A 1 184 ? 21.000 -14.347 -12.732 1.00 94.75 184 GLN A O 1
ATOM 1421 N N . THR A 1 185 ? 20.196 -13.843 -10.706 1.00 95.94 185 THR A N 1
ATOM 1422 C CA . THR A 1 185 ? 18.973 -14.666 -10.781 1.00 95.94 185 THR A CA 1
ATOM 1423 C C . THR A 1 185 ? 17.749 -13.851 -11.198 1.00 95.94 185 THR A C 1
ATOM 1425 O O . THR A 1 185 ? 16.625 -14.112 -10.766 1.00 95.94 185 THR A O 1
ATOM 1428 N N . LEU A 1 186 ? 17.964 -12.839 -12.039 1.00 96.62 186 LEU A N 1
ATOM 1429 C CA . LEU A 1 186 ? 16.912 -11.934 -12.486 1.00 96.62 186 LEU A CA 1
ATOM 1430 C C . LEU A 1 186 ? 15.866 -12.660 -13.341 1.00 96.62 186 LEU A C 1
ATOM 1432 O O . LEU A 1 186 ? 16.180 -13.503 -14.183 1.00 96.62 186 LEU A O 1
ATOM 1436 N N . LYS A 1 187 ? 14.601 -12.289 -13.147 1.00 94.94 187 LYS A N 1
ATOM 1437 C CA . LYS A 1 187 ? 13.484 -12.728 -13.984 1.00 94.94 187 LYS A CA 1
ATOM 1438 C C . LYS A 1 187 ? 13.570 -12.092 -15.368 1.00 94.94 187 LYS A C 1
ATOM 1440 O O . LYS A 1 187 ? 14.212 -11.065 -15.567 1.00 94.94 187 LYS A O 1
ATOM 1445 N N . ALA A 1 188 ? 12.835 -12.676 -16.314 1.00 93.00 188 ALA A N 1
ATOM 1446 C CA . ALA A 1 188 ? 12.767 -12.182 -17.688 1.00 93.00 188 ALA A CA 1
ATOM 1447 C C . ALA A 1 188 ? 12.237 -10.740 -17.797 1.00 93.00 188 ALA A C 1
ATOM 1449 O O . ALA A 1 188 ? 12.578 -10.033 -18.741 1.00 93.00 188 ALA A O 1
ATOM 1450 N N . TRP A 1 189 ? 11.385 -10.311 -16.862 1.00 93.81 189 TRP A N 1
ATOM 1451 C CA . TRP A 1 189 ? 10.852 -8.953 -16.821 1.00 93.81 189 TRP A CA 1
ATOM 1452 C C . TRP A 1 189 ? 10.381 -8.587 -15.411 1.00 93.81 189 TRP A C 1
ATOM 1454 O O . TRP A 1 189 ? 9.999 -9.464 -14.629 1.00 93.81 189 TRP A O 1
ATOM 1464 N N . TYR A 1 190 ? 10.351 -7.282 -15.141 1.00 97.50 190 TYR A N 1
ATOM 1465 C CA . TYR A 1 190 ? 9.776 -6.695 -13.936 1.00 97.50 190 TYR A CA 1
ATOM 1466 C C . TYR A 1 190 ? 8.902 -5.484 -14.282 1.00 97.50 190 TYR A C 1
ATOM 1468 O O . TYR A 1 190 ? 9.089 -4.852 -15.324 1.00 97.50 190 TYR A O 1
ATOM 1476 N N . THR A 1 191 ? 7.951 -5.160 -13.408 1.00 98.00 191 THR A N 1
ATOM 1477 C CA . THR A 1 191 ? 7.097 -3.969 -13.512 1.00 98.00 191 THR A CA 1
ATOM 1478 C C . THR A 1 191 ? 7.913 -2.696 -13.258 1.00 98.00 191 THR A C 1
ATOM 1480 O O . THR A 1 191 ? 7.757 -1.716 -13.983 1.00 98.00 191 THR A O 1
ATOM 1483 N N . TYR A 1 192 ? 8.821 -2.725 -12.275 1.00 98.50 192 TYR A N 1
ATOM 1484 C CA . TYR A 1 192 ? 9.535 -1.551 -11.756 1.00 98.50 192 TYR A CA 1
ATOM 1485 C C . TYR A 1 192 ? 11.065 -1.666 -11.806 1.00 98.50 192 TYR A C 1
ATOM 1487 O O . TYR A 1 192 ? 11.763 -0.793 -11.306 1.00 98.50 192 TYR A O 1
ATOM 1495 N N . TYR A 1 193 ? 11.615 -2.692 -12.457 1.00 98.50 193 TYR A N 1
ATOM 1496 C CA . TYR A 1 193 ? 13.061 -2.833 -12.637 1.00 98.50 193 TYR A CA 1
ATOM 1497 C C . TYR A 1 193 ? 13.433 -3.176 -14.081 1.00 98.50 193 TYR A C 1
ATOM 1499 O O . TYR A 1 193 ? 12.810 -4.030 -14.713 1.00 98.50 193 TYR A O 1
ATOM 1507 N N . ASN A 1 194 ? 14.455 -2.514 -14.618 1.00 97.25 194 ASN A N 1
ATOM 1508 C CA . ASN A 1 194 ? 14.974 -2.791 -15.951 1.00 97.25 194 ASN A CA 1
ATOM 1509 C C . ASN A 1 194 ? 16.433 -3.268 -15.863 1.00 97.25 194 ASN A C 1
ATOM 1511 O O . ASN A 1 194 ? 17.323 -2.445 -15.643 1.00 97.25 194 ASN A O 1
ATOM 1515 N N . PRO A 1 195 ? 16.715 -4.563 -16.111 1.00 95.00 195 PRO A N 1
ATOM 1516 C CA . PRO A 1 195 ? 18.085 -5.082 -16.093 1.00 95.00 195 PRO A CA 1
ATOM 1517 C C . PRO A 1 195 ? 18.978 -4.470 -17.182 1.00 95.00 195 PRO A C 1
ATOM 1519 O O . PRO A 1 195 ? 20.199 -4.523 -17.077 1.00 95.00 195 PRO A O 1
ATOM 1522 N N . ALA A 1 196 ? 18.382 -3.881 -18.222 1.00 95.06 196 ALA A N 1
ATOM 1523 C CA . ALA A 1 196 ? 19.077 -3.183 -19.297 1.00 95.06 196 ALA A CA 1
ATOM 1524 C C . ALA A 1 196 ? 19.124 -1.657 -19.080 1.00 95.06 196 ALA A C 1
ATOM 1526 O O . ALA A 1 196 ? 19.272 -0.907 -20.048 1.00 95.06 196 ALA A O 1
ATOM 1527 N N . CYS A 1 197 ? 18.963 -1.176 -17.840 1.00 96.31 197 CYS A N 1
ATOM 1528 C CA . CYS A 1 197 ? 19.062 0.250 -17.542 1.00 96.31 197 CYS A CA 1
ATOM 1529 C C . CYS A 1 197 ? 20.427 0.806 -17.972 1.00 96.31 197 CYS A C 1
ATOM 1531 O O . CYS A 1 197 ? 21.479 0.255 -17.647 1.00 96.31 197 CYS A O 1
ATOM 1533 N N . ASN A 1 198 ? 20.399 1.914 -18.710 1.00 97.06 198 ASN A N 1
ATOM 1534 C CA . ASN A 1 198 ? 21.582 2.594 -19.216 1.00 97.06 198 ASN A CA 1
ATOM 1535 C C . ASN A 1 198 ? 21.736 3.942 -18.482 1.00 97.06 198 ASN A C 1
ATOM 1537 O O . ASN A 1 198 ? 20.941 4.852 -18.738 1.00 97.06 198 ASN A O 1
ATOM 1541 N N . PRO A 1 199 ? 22.750 4.112 -17.606 1.00 97.19 199 PRO A N 1
ATOM 1542 C CA . PRO A 1 199 ? 22.928 5.336 -16.822 1.00 97.19 199 PRO A CA 1
ATOM 1543 C C . PRO A 1 199 ? 23.129 6.600 -17.664 1.00 97.19 199 PRO A C 1
ATOM 1545 O O . PRO A 1 199 ? 22.888 7.707 -17.192 1.00 97.19 199 PRO A O 1
ATOM 1548 N N . GLN A 1 200 ? 23.579 6.476 -18.912 1.00 97.44 200 GLN A N 1
ATOM 1549 C CA . GLN A 1 200 ? 23.775 7.620 -19.797 1.00 97.44 200 GLN A CA 1
ATOM 1550 C C . GLN A 1 200 ? 22.435 8.193 -20.277 1.00 97.44 200 GLN A C 1
ATOM 1552 O O . GLN A 1 200 ? 22.315 9.411 -20.413 1.00 97.44 200 GLN A O 1
ATOM 1557 N N . THR A 1 201 ? 21.426 7.345 -20.484 1.00 96.00 201 THR A N 1
ATOM 1558 C CA . THR A 1 201 ? 20.113 7.744 -21.021 1.00 96.00 201 THR A CA 1
ATOM 1559 C C . THR A 1 201 ? 19.013 7.812 -19.969 1.00 96.00 201 THR A C 1
ATOM 1561 O O . THR A 1 201 ? 18.048 8.545 -20.152 1.00 96.00 201 THR A O 1
ATOM 1564 N N . ASP A 1 202 ? 19.144 7.064 -18.875 1.00 97.50 202 ASP A N 1
ATOM 1565 C CA . ASP A 1 202 ? 18.185 7.069 -17.776 1.00 97.50 202 ASP A CA 1
ATOM 1566 C C . ASP A 1 202 ? 18.185 8.423 -17.041 1.00 97.50 202 ASP A C 1
ATOM 1568 O O . ASP A 1 202 ? 19.244 9.034 -16.819 1.00 97.50 202 ASP A O 1
ATOM 1572 N N . TYR A 1 203 ? 16.994 8.908 -16.675 1.00 97.44 203 TYR A N 1
ATOM 1573 C CA . TYR A 1 203 ? 16.829 10.197 -15.995 1.00 97.44 203 TYR A CA 1
ATOM 1574 C C . TYR A 1 203 ? 17.491 10.179 -14.612 1.00 97.44 203 TYR A C 1
ATOM 1576 O O . TYR A 1 203 ? 18.263 11.081 -14.280 1.00 97.44 203 TYR A O 1
ATOM 1584 N N . TYR A 1 204 ? 17.285 9.094 -13.862 1.00 97.81 204 TYR A N 1
ATOM 1585 C CA . TYR A 1 204 ? 17.832 8.874 -12.525 1.00 97.81 204 TYR A CA 1
ATOM 1586 C C . TYR A 1 204 ? 19.195 8.176 -12.527 1.00 97.81 204 TYR A C 1
ATOM 1588 O O . TYR A 1 204 ? 19.686 7.778 -11.474 1.00 97.81 204 TYR A O 1
ATOM 1596 N N . LYS A 1 205 ? 19.840 8.033 -13.691 1.00 97.81 205 LYS A N 1
ATOM 1597 C CA . LYS A 1 205 ? 21.158 7.389 -13.830 1.00 97.81 205 LYS A CA 1
ATOM 1598 C C . LYS A 1 205 ? 21.187 5.961 -13.279 1.00 97.81 205 LYS A C 1
ATOM 1600 O O . LYS A 1 205 ? 22.225 5.504 -12.807 1.00 97.81 205 LYS A O 1
ATOM 1605 N N . CYS A 1 206 ? 20.058 5.257 -13.381 1.00 97.19 206 CYS A N 1
ATOM 1606 C CA . CYS A 1 206 ? 19.841 3.919 -12.832 1.00 97.19 206 CYS A CA 1
ATOM 1607 C C . CYS A 1 206 ? 20.007 3.834 -11.306 1.00 97.19 206 CYS A C 1
ATOM 1609 O O . CYS A 1 206 ? 20.244 2.747 -10.777 1.00 97.19 206 CYS A O 1
ATOM 1611 N N . GLU A 1 207 ? 19.896 4.958 -10.591 1.00 97.81 207 GLU A N 1
ATOM 1612 C CA . GLU A 1 207 ? 19.874 4.964 -9.131 1.00 97.81 207 GLU A CA 1
ATOM 1613 C C . GLU A 1 207 ? 18.633 4.213 -8.633 1.00 97.81 207 GLU A C 1
ATOM 1615 O O . GLU A 1 207 ? 17.500 4.498 -9.031 1.00 97.81 207 GLU A O 1
ATOM 1620 N N . VAL A 1 208 ? 18.864 3.220 -7.774 1.00 97.25 208 VAL A N 1
ATOM 1621 C CA . VAL A 1 208 ? 17.794 2.371 -7.250 1.00 97.25 208 VAL A CA 1
ATOM 1622 C C . VAL A 1 208 ? 17.011 3.088 -6.157 1.00 97.25 208 VAL A C 1
ATOM 1624 O O . VAL A 1 208 ? 17.583 3.822 -5.354 1.00 97.25 208 VAL A O 1
ATOM 1627 N N . ASN A 1 209 ? 15.700 2.854 -6.110 1.00 96.69 209 ASN A N 1
ATOM 1628 C CA . ASN A 1 209 ? 14.761 3.447 -5.158 1.00 96.69 209 ASN A CA 1
ATOM 1629 C C . ASN A 1 209 ? 14.874 4.982 -5.093 1.00 96.69 209 ASN A C 1
ATOM 1631 O O . ASN A 1 209 ? 14.670 5.593 -4.041 1.00 96.69 209 ASN A O 1
ATOM 1635 N N . ARG A 1 210 ? 15.224 5.620 -6.218 1.00 96.56 210 ARG A N 1
ATOM 1636 C CA . ARG A 1 210 ? 15.361 7.072 -6.305 1.00 96.56 210 ARG A CA 1
ATOM 1637 C C . ARG A 1 210 ? 13.992 7.731 -6.177 1.00 96.56 210 ARG A C 1
ATOM 1639 O O . ARG A 1 210 ? 13.138 7.542 -7.034 1.00 96.56 210 ARG A O 1
ATOM 1646 N N . ARG A 1 211 ? 13.805 8.521 -5.116 1.00 95.81 211 ARG A N 1
ATOM 1647 C CA . ARG A 1 211 ? 12.569 9.271 -4.854 1.00 95.81 211 ARG A CA 1
ATOM 1648 C C . ARG A 1 211 ? 12.412 10.444 -5.833 1.00 95.81 211 ARG A C 1
ATOM 1650 O O . ARG A 1 211 ? 13.272 11.330 -5.803 1.00 95.81 211 ARG A O 1
ATOM 1657 N N . PRO A 1 212 ? 11.323 10.502 -6.625 1.00 94.81 212 PRO A N 1
ATOM 1658 C CA . PRO A 1 212 ? 11.024 11.656 -7.457 1.00 94.81 212 PRO A CA 1
ATOM 1659 C C . PRO A 1 212 ? 10.790 12.927 -6.640 1.00 94.81 212 PRO A C 1
ATOM 1661 O O . PRO A 1 212 ? 10.237 12.878 -5.538 1.00 94.81 212 PRO A O 1
ATOM 1664 N N . VAL A 1 213 ? 11.177 14.074 -7.195 1.00 93.31 213 VAL A N 1
ATOM 1665 C CA . VAL A 1 213 ? 10.981 15.400 -6.600 1.00 93.31 213 VAL A CA 1
ATOM 1666 C C . VAL A 1 213 ? 9.797 16.110 -7.270 1.00 93.31 213 VAL A C 1
ATOM 1668 O O . VAL A 1 213 ? 9.914 16.540 -8.424 1.00 93.31 213 VAL A O 1
ATOM 1671 N N . PRO A 1 214 ? 8.666 16.303 -6.563 1.00 87.62 214 PRO A N 1
ATOM 1672 C CA . PRO A 1 214 ? 7.514 17.009 -7.112 1.00 87.62 214 PRO A CA 1
ATOM 1673 C C . PRO A 1 214 ? 7.829 18.423 -7.592 1.00 87.62 214 PRO A C 1
ATOM 1675 O O . PRO A 1 214 ? 8.509 19.192 -6.917 1.00 87.62 214 PRO A O 1
ATOM 1678 N N . GLY A 1 215 ? 7.315 18.760 -8.776 1.00 87.06 215 GLY A N 1
ATOM 1679 C CA . GLY A 1 215 ? 7.557 20.042 -9.442 1.00 87.06 215 GLY A CA 1
ATOM 1680 C C . GLY A 1 215 ? 8.889 20.139 -10.194 1.00 87.06 215 GLY A C 1
ATOM 1681 O O . GLY A 1 215 ? 9.067 21.098 -10.942 1.00 87.06 215 GLY A O 1
ATOM 1682 N N . THR A 1 216 ? 9.781 19.156 -10.041 1.00 92.00 216 THR A N 1
ATOM 1683 C CA . THR A 1 216 ? 11.090 19.115 -10.710 1.00 92.00 216 THR A CA 1
ATOM 1684 C C . THR A 1 216 ? 11.179 17.946 -11.679 1.00 92.00 216 THR A C 1
ATOM 1686 O O . THR A 1 216 ? 11.479 18.142 -12.856 1.00 92.00 216 THR A O 1
ATOM 1689 N N . ASP A 1 217 ? 10.908 16.739 -11.189 1.00 94.00 217 ASP A N 1
ATOM 1690 C CA . ASP A 1 217 ? 11.084 15.522 -11.970 1.00 94.00 217 ASP A CA 1
ATOM 1691 C C . ASP A 1 217 ? 9.871 15.271 -12.878 1.00 94.00 217 ASP A C 1
ATOM 1693 O O . ASP A 1 217 ? 8.736 15.596 -12.506 1.00 94.00 217 ASP A O 1
ATOM 1697 N N . PRO A 1 218 ? 10.074 14.691 -14.072 1.00 94.56 218 PRO A N 1
ATOM 1698 C CA . PRO A 1 218 ? 8.978 14.384 -14.972 1.00 94.56 218 PRO A CA 1
ATOM 1699 C C . PRO A 1 218 ? 8.241 13.117 -14.513 1.00 94.56 218 PRO A C 1
ATOM 1701 O O . PRO A 1 218 ? 8.843 12.151 -14.044 1.00 94.56 218 PRO A O 1
ATOM 1704 N N . TYR A 1 219 ? 6.916 13.105 -14.663 1.00 93.81 219 TYR A N 1
ATOM 1705 C CA . TYR A 1 219 ? 6.079 11.983 -14.225 1.00 93.81 219 TYR A CA 1
ATOM 1706 C C . TYR A 1 219 ? 6.357 10.669 -14.970 1.00 93.81 219 TYR A C 1
ATOM 1708 O O . TYR A 1 219 ? 6.084 9.599 -14.436 1.00 93.81 219 TYR A O 1
ATOM 1716 N N . ASP A 1 220 ? 6.896 10.734 -16.185 1.00 94.69 220 ASP A N 1
ATOM 1717 C CA . ASP A 1 220 ? 7.199 9.576 -17.028 1.00 94.69 220 ASP A CA 1
ATOM 1718 C C . ASP A 1 220 ? 8.631 9.037 -16.849 1.00 94.69 220 ASP A C 1
ATOM 1720 O O . ASP A 1 220 ? 8.990 8.061 -17.509 1.00 94.69 220 ASP A O 1
ATOM 1724 N N . ALA A 1 221 ? 9.446 9.611 -15.950 1.00 96.81 221 ALA A N 1
ATOM 1725 C CA . ALA A 1 221 ? 10.754 9.050 -15.612 1.00 96.81 221 ALA A CA 1
ATOM 1726 C C . ALA A 1 221 ? 10.593 7.762 -14.779 1.00 96.81 221 ALA A C 1
ATOM 1728 O O . ALA A 1 221 ? 10.130 7.841 -13.638 1.00 96.81 221 ALA A O 1
ATOM 1729 N N . PRO A 1 222 ? 10.987 6.583 -15.301 1.00 97.62 222 PRO A N 1
ATOM 1730 C CA . PRO A 1 222 ? 10.836 5.316 -14.594 1.00 97.62 222 PRO A CA 1
ATOM 1731 C C . PRO A 1 222 ? 11.804 5.220 -13.408 1.00 97.62 222 PRO A C 1
ATOM 1733 O O . PRO A 1 222 ? 12.966 5.612 -13.505 1.00 97.62 222 PRO A O 1
ATOM 1736 N N . VAL A 1 223 ? 11.353 4.635 -12.298 1.00 98.06 223 VAL A N 1
ATOM 1737 C CA . VAL A 1 223 ? 12.188 4.413 -11.103 1.00 98.06 223 VAL A CA 1
ATOM 1738 C C . VAL A 1 223 ? 12.703 2.976 -11.106 1.00 98.06 223 VAL A C 1
ATOM 1740 O O . VAL A 1 223 ? 11.920 2.050 -11.303 1.00 98.06 223 VAL A O 1
ATOM 1743 N N . GLN A 1 224 ? 14.006 2.768 -10.880 1.00 98.12 224 GLN A N 1
ATOM 1744 C CA . GLN A 1 224 ? 14.569 1.429 -10.658 1.00 98.12 224 GLN A CA 1
ATOM 1745 C C . GLN A 1 224 ? 14.258 0.967 -9.233 1.00 98.12 224 GLN A C 1
ATOM 1747 O O . GLN A 1 224 ? 14.946 1.363 -8.298 1.00 98.12 224 GLN A O 1
ATOM 1752 N N . VAL A 1 225 ? 13.239 0.138 -9.034 1.00 98.38 225 VAL A N 1
ATOM 1753 C CA . VAL A 1 225 ? 12.913 -0.395 -7.704 1.00 98.38 225 VAL A CA 1
ATOM 1754 C C . VAL A 1 225 ? 13.736 -1.648 -7.424 1.00 98.38 225 VAL A C 1
ATOM 1756 O O . VAL A 1 225 ? 13.889 -2.506 -8.291 1.00 98.38 225 VAL A O 1
ATOM 1759 N N . VAL A 1 226 ? 14.279 -1.742 -6.211 1.00 97.88 226 VAL A N 1
ATOM 1760 C CA . VAL A 1 226 ? 14.978 -2.927 -5.701 1.00 97.88 226 VAL A CA 1
ATOM 1761 C C . VAL A 1 226 ? 14.586 -3.152 -4.247 1.00 97.88 226 VAL A C 1
ATOM 1763 O O . VAL A 1 226 ? 14.755 -2.257 -3.412 1.00 97.88 226 VAL A O 1
ATOM 1766 N N . ARG A 1 227 ? 14.144 -4.368 -3.918 1.00 96.56 227 ARG A N 1
ATOM 1767 C CA . ARG A 1 227 ? 13.955 -4.819 -2.537 1.00 96.56 227 ARG A CA 1
ATOM 1768 C C . ARG A 1 227 ? 15.288 -4.842 -1.791 1.00 96.56 227 ARG A C 1
ATOM 1770 O O . ARG A 1 227 ? 16.156 -5.677 -2.064 1.00 96.56 227 ARG A O 1
ATOM 1777 N N . THR A 1 228 ? 15.438 -3.959 -0.806 1.00 93.50 228 THR A N 1
ATOM 1778 C CA . THR A 1 228 ? 16.651 -3.882 0.028 1.00 93.50 228 THR A CA 1
ATOM 1779 C C . THR A 1 228 ? 16.615 -4.846 1.206 1.00 93.50 228 THR A C 1
ATOM 1781 O O . THR A 1 228 ? 17.662 -5.351 1.609 1.00 93.50 228 THR A O 1
ATOM 1784 N N . THR A 1 229 ? 15.419 -5.125 1.729 1.00 89.88 229 THR A N 1
ATOM 1785 C CA . THR A 1 229 ? 15.205 -6.040 2.856 1.00 89.88 229 THR A CA 1
ATOM 1786 C C . THR A 1 229 ? 14.618 -7.358 2.338 1.00 89.88 229 THR A C 1
ATOM 1788 O O . THR A 1 229 ? 13.486 -7.371 1.833 1.00 89.88 229 THR A O 1
ATOM 1791 N N . PRO A 1 230 ? 15.367 -8.475 2.407 1.00 90.44 230 PRO A N 1
ATOM 1792 C CA . PRO A 1 230 ? 14.893 -9.760 1.911 1.00 90.44 230 PRO A CA 1
ATOM 1793 C C . PRO A 1 230 ? 13.722 -10.272 2.751 1.00 90.44 230 PRO A C 1
ATOM 1795 O O . PRO A 1 230 ? 13.616 -9.981 3.942 1.00 90.44 230 PRO A O 1
ATOM 1798 N N . LEU A 1 231 ? 12.862 -11.088 2.138 1.00 92.94 231 LEU A N 1
ATOM 1799 C CA . LEU A 1 231 ? 11.821 -11.789 2.884 1.00 92.94 231 LEU A CA 1
ATOM 1800 C C . LEU A 1 231 ? 12.455 -12.707 3.931 1.00 92.94 231 LEU A C 1
ATOM 1802 O O . LEU A 1 231 ? 13.429 -13.411 3.653 1.00 92.94 231 LEU A O 1
ATOM 1806 N N . SER A 1 232 ? 11.889 -12.709 5.135 1.00 93.00 232 SER A N 1
ATOM 1807 C CA . SER A 1 232 ? 12.456 -13.460 6.250 1.00 93.00 232 SER A CA 1
ATOM 1808 C C . SER A 1 232 ? 12.459 -14.968 5.979 1.00 93.00 232 SER A C 1
ATOM 1810 O O . SER A 1 232 ? 11.443 -15.565 5.615 1.00 93.00 232 SER A O 1
ATOM 1812 N N . THR A 1 233 ? 13.611 -15.586 6.230 1.00 93.94 233 THR A N 1
ATOM 1813 C CA . THR A 1 233 ? 13.838 -17.041 6.222 1.00 93.94 233 THR A CA 1
ATOM 1814 C C . THR A 1 233 ? 14.152 -17.583 7.619 1.00 93.94 233 THR A C 1
ATOM 1816 O O . THR A 1 233 ? 14.489 -18.756 7.776 1.00 93.94 233 THR A O 1
ATOM 1819 N N . SER A 1 234 ? 14.058 -16.735 8.651 1.00 92.31 234 SER A N 1
ATOM 1820 C CA . SER A 1 234 ? 14.361 -17.124 10.030 1.00 92.31 234 SER A CA 1
ATOM 1821 C C . SER A 1 234 ? 13.380 -18.178 10.545 1.00 92.31 234 SER A C 1
ATOM 1823 O O . SER A 1 234 ? 12.206 -18.167 10.187 1.00 92.31 234 SER A O 1
ATOM 1825 N N . THR A 1 235 ? 13.828 -19.062 11.441 1.00 89.81 235 THR A N 1
ATOM 1826 C CA . THR A 1 235 ? 12.984 -20.134 12.002 1.00 89.81 235 THR A CA 1
ATOM 1827 C C . THR A 1 235 ? 11.720 -19.604 12.686 1.00 89.81 235 THR A C 1
ATOM 1829 O O . THR A 1 235 ? 10.672 -20.235 12.601 1.00 89.81 235 THR A O 1
ATOM 1832 N N . ALA A 1 236 ? 11.804 -18.443 13.343 1.00 88.75 236 ALA A N 1
ATOM 1833 C CA . ALA A 1 236 ? 10.680 -17.838 14.058 1.00 88.75 236 ALA A CA 1
ATOM 1834 C C . ALA A 1 236 ? 9.713 -17.057 13.147 1.00 88.75 236 ALA A C 1
ATOM 1836 O O . ALA A 1 236 ? 8.571 -16.835 13.535 1.00 88.75 236 ALA A O 1
ATOM 1837 N N . ASN A 1 237 ? 10.149 -16.641 11.952 1.00 91.00 237 ASN A N 1
ATOM 1838 C CA . ASN A 1 237 ? 9.330 -15.888 11.003 1.00 91.00 237 ASN A CA 1
ATOM 1839 C C . ASN A 1 237 ? 9.671 -16.271 9.551 1.00 91.00 237 ASN A C 1
ATOM 1841 O O . ASN A 1 237 ? 10.198 -15.455 8.797 1.00 91.00 237 ASN A O 1
ATOM 1845 N N . ASN A 1 238 ? 9.454 -17.526 9.154 1.00 94.81 238 ASN A N 1
ATOM 1846 C CA . ASN A 1 238 ? 9.850 -17.999 7.823 1.00 94.81 238 ASN A CA 1
ATOM 1847 C C . ASN A 1 238 ? 8.777 -17.688 6.764 1.00 94.81 238 ASN A C 1
ATOM 1849 O O . ASN A 1 238 ? 7.987 -18.553 6.376 1.00 94.81 238 ASN A O 1
ATOM 1853 N N . ILE A 1 239 ? 8.754 -16.441 6.293 1.00 95.81 239 ILE A N 1
ATOM 1854 C CA . ILE A 1 239 ? 7.802 -15.959 5.284 1.00 95.81 239 ILE A CA 1
ATOM 1855 C C . ILE A 1 239 ? 8.003 -16.658 3.938 1.00 95.81 239 ILE A C 1
ATOM 1857 O O . ILE A 1 239 ? 7.029 -16.983 3.260 1.00 95.81 239 ILE A O 1
ATOM 1861 N N . VAL A 1 240 ? 9.249 -16.946 3.555 1.00 96.06 240 VAL A N 1
ATOM 1862 C CA . VAL A 1 240 ? 9.539 -17.640 2.290 1.00 96.06 240 VAL A CA 1
ATOM 1863 C C . VAL A 1 240 ? 8.920 -19.042 2.279 1.00 96.06 240 VAL A C 1
ATOM 1865 O O . VAL A 1 240 ? 8.223 -19.394 1.326 1.00 96.06 240 VAL A O 1
ATOM 1868 N N . ALA A 1 241 ? 9.105 -19.821 3.350 1.00 97.69 241 ALA A N 1
ATOM 1869 C CA . ALA A 1 241 ? 8.498 -21.149 3.466 1.00 97.69 241 ALA A CA 1
ATOM 1870 C C . ALA A 1 241 ? 6.963 -21.082 3.548 1.00 97.69 241 ALA A C 1
ATOM 1872 O O . ALA A 1 241 ? 6.275 -21.929 2.972 1.00 97.69 241 ALA A O 1
ATOM 1873 N N . LEU A 1 242 ? 6.413 -20.059 4.216 1.00 97.75 242 LEU A N 1
ATOM 1874 C CA . LEU A 1 242 ? 4.967 -19.838 4.266 1.00 97.75 242 LEU A CA 1
ATOM 1875 C C . LEU A 1 242 ? 4.388 -19.580 2.868 1.00 97.75 242 LEU A C 1
ATOM 1877 O O . LEU A 1 242 ? 3.426 -20.246 2.485 1.00 97.75 242 LEU A O 1
ATOM 1881 N N . ASN A 1 243 ? 4.996 -18.684 2.085 1.00 98.31 243 ASN A N 1
ATOM 1882 C CA . ASN A 1 243 ? 4.576 -18.422 0.705 1.00 98.31 243 ASN A CA 1
ATOM 1883 C C . ASN A 1 243 ? 4.615 -19.696 -0.150 1.00 98.31 243 ASN A C 1
ATOM 1885 O O . ASN A 1 243 ? 3.641 -19.998 -0.831 1.00 98.31 243 ASN A O 1
ATOM 1889 N N . GLN A 1 244 ? 5.683 -20.496 -0.056 1.00 98.25 244 GLN A N 1
ATOM 1890 C CA . GLN A 1 244 ? 5.791 -21.771 -0.782 1.00 98.25 244 GLN A CA 1
ATOM 1891 C C . GLN A 1 244 ? 4.666 -22.753 -0.420 1.00 98.25 244 GLN A C 1
ATOM 1893 O O . GLN A 1 244 ? 4.073 -23.378 -1.305 1.00 98.25 244 GLN A O 1
ATOM 1898 N N . SER A 1 245 ? 4.341 -22.874 0.869 1.00 98.25 245 SER A N 1
ATOM 1899 C CA . SER A 1 245 ? 3.254 -23.733 1.355 1.00 98.25 245 SER A CA 1
ATOM 1900 C C . SER A 1 245 ? 1.881 -23.268 0.849 1.00 98.25 245 SER A C 1
ATOM 1902 O O . SER A 1 245 ? 1.084 -24.061 0.332 1.00 98.25 245 SER A O 1
ATOM 1904 N N . VAL A 1 246 ? 1.620 -21.959 0.920 1.00 98.06 246 VAL A N 1
ATOM 1905 C CA . VAL A 1 246 ? 0.367 -21.356 0.444 1.00 98.06 246 VAL A CA 1
ATOM 1906 C C . VAL A 1 246 ? 0.233 -21.497 -1.071 1.00 98.06 246 VAL A C 1
ATOM 1908 O O . VAL A 1 246 ? -0.812 -21.943 -1.542 1.00 98.06 246 VAL A O 1
ATOM 1911 N N . TRP A 1 247 ? 1.283 -21.212 -1.844 1.00 98.56 247 TRP A N 1
ATOM 1912 C CA . TRP A 1 247 ? 1.273 -21.416 -3.293 1.00 98.56 247 TRP A CA 1
ATOM 1913 C C . TRP A 1 247 ? 1.043 -22.870 -3.677 1.00 98.56 247 TRP A C 1
ATOM 1915 O O . TRP A 1 247 ? 0.260 -23.126 -4.584 1.00 98.56 247 TRP A O 1
ATOM 1925 N N . SER A 1 248 ? 1.643 -23.824 -2.963 1.00 98.56 248 SER A N 1
ATOM 1926 C CA . SER A 1 248 ? 1.403 -25.253 -3.209 1.00 98.56 248 SER A CA 1
ATOM 1927 C C . SER A 1 248 ? -0.070 -25.615 -3.002 1.00 98.56 248 SER A C 1
ATOM 1929 O O . SER A 1 248 ? -0.662 -26.322 -3.818 1.00 98.56 248 SER A O 1
ATOM 1931 N N . THR A 1 249 ? -0.690 -25.067 -1.954 1.00 98.38 249 THR A N 1
ATOM 1932 C CA . THR A 1 249 ? -2.120 -25.259 -1.665 1.00 98.38 249 THR A CA 1
ATOM 1933 C C . THR A 1 249 ? -3.003 -24.623 -2.742 1.00 98.38 249 THR A C 1
ATOM 1935 O O . THR A 1 249 ? -3.944 -25.252 -3.228 1.00 98.38 249 THR A O 1
ATOM 1938 N N . ILE A 1 250 ? -2.686 -23.393 -3.159 1.00 97.94 250 ILE A N 1
ATOM 1939 C CA . ILE A 1 250 ? -3.407 -22.693 -4.228 1.00 97.94 250 ILE A CA 1
ATOM 1940 C C . ILE A 1 250 ? -3.275 -23.455 -5.547 1.00 97.94 250 ILE A C 1
ATOM 1942 O O . ILE A 1 250 ? -4.283 -23.668 -6.211 1.00 97.94 250 ILE A O 1
ATOM 1946 N N . ALA A 1 251 ? -2.071 -23.894 -5.915 1.00 98.31 251 ALA A N 1
ATOM 1947 C CA . ALA A 1 251 ? -1.814 -24.608 -7.161 1.00 98.31 251 ALA A CA 1
ATOM 1948 C C . ALA A 1 251 ? -2.539 -25.958 -7.208 1.00 98.31 251 ALA A C 1
ATOM 1950 O O . ALA A 1 251 ? -3.077 -26.323 -8.251 1.00 98.31 251 ALA A O 1
ATOM 1951 N N . ALA A 1 252 ? -2.611 -26.668 -6.076 1.00 98.31 252 ALA A N 1
ATOM 1952 C CA . ALA A 1 252 ? -3.373 -27.908 -5.963 1.00 98.31 252 ALA A CA 1
ATOM 1953 C C . ALA A 1 252 ? -4.883 -27.690 -6.179 1.00 98.31 252 ALA A C 1
ATOM 1955 O O . ALA A 1 252 ? -5.545 -28.543 -6.766 1.00 98.31 252 ALA A O 1
ATOM 1956 N N . ALA A 1 253 ? -5.426 -26.553 -5.731 1.00 98.00 253 ALA A N 1
ATOM 1957 C CA . ALA A 1 253 ? -6.835 -26.209 -5.919 1.00 98.00 253 ALA A CA 1
ATOM 1958 C C . ALA A 1 253 ? -7.131 -25.615 -7.310 1.00 98.00 253 ALA A C 1
ATOM 1960 O O . ALA A 1 253 ? -8.170 -25.897 -7.905 1.00 98.00 253 ALA A O 1
ATOM 1961 N N . ASN A 1 254 ? -6.240 -24.765 -7.819 1.00 97.31 254 ASN A N 1
ATOM 1962 C CA . ASN A 1 254 ? -6.332 -24.119 -9.121 1.00 97.31 254 ASN A CA 1
ATOM 1963 C C . ASN A 1 254 ? -4.928 -23.693 -9.609 1.00 97.31 254 ASN A C 1
ATOM 1965 O O . ASN A 1 254 ? -4.443 -22.626 -9.213 1.00 97.31 254 ASN A O 1
ATOM 1969 N N . PRO A 1 255 ? -4.293 -24.454 -10.519 1.00 96.44 255 PRO A N 1
ATOM 1970 C CA . PRO A 1 255 ? -2.956 -24.135 -11.027 1.00 96.44 255 PRO A CA 1
ATOM 1971 C C . PRO A 1 255 ? -2.915 -22.865 -11.888 1.00 96.44 255 PRO A C 1
ATOM 1973 O O . PRO A 1 255 ? -1.844 -22.316 -12.113 1.00 96.44 255 PRO A O 1
ATOM 1976 N N . ASN A 1 256 ? -4.073 -22.370 -12.338 1.00 94.69 256 ASN A N 1
ATOM 1977 C CA . ASN A 1 256 ? -4.202 -21.125 -13.098 1.00 94.69 256 ASN A CA 1
ATOM 1978 C C . ASN A 1 256 ? -4.611 -19.940 -12.204 1.00 94.69 256 ASN A C 1
ATOM 1980 O O . ASN A 1 256 ? -5.065 -18.908 -12.701 1.00 94.69 256 ASN A O 1
ATOM 1984 N N . SER A 1 257 ? -4.535 -20.088 -10.879 1.00 96.44 257 SER A N 1
ATOM 1985 C CA . SER A 1 257 ? -4.880 -19.014 -9.953 1.00 96.44 257 SER A CA 1
ATOM 1986 C C . SER A 1 257 ? -3.881 -17.870 -10.058 1.00 96.44 257 SER A C 1
ATOM 1988 O O . SER A 1 257 ? -2.682 -18.048 -9.855 1.00 96.44 257 SER A O 1
ATOM 1990 N N . VAL A 1 258 ? -4.397 -16.661 -10.265 1.00 96.44 258 VAL A N 1
ATOM 1991 C CA . VAL A 1 258 ? -3.579 -15.447 -10.328 1.00 96.44 258 VAL A CA 1
ATOM 1992 C C . VAL A 1 258 ? -2.823 -15.159 -9.028 1.00 96.44 258 VAL A C 1
ATOM 1994 O O . VAL A 1 258 ? -1.791 -14.499 -9.041 1.00 96.44 258 VAL A O 1
ATOM 1997 N N . PHE A 1 259 ? -3.300 -15.696 -7.900 1.00 96.94 259 PHE A N 1
ATOM 1998 C CA . PHE A 1 259 ? -2.657 -15.544 -6.593 1.00 96.94 259 PHE A CA 1
ATOM 1999 C C . PHE A 1 259 ? -1.335 -16.312 -6.462 1.00 96.94 259 PHE A C 1
ATOM 2001 O O . PHE A 1 259 ? -0.595 -16.074 -5.514 1.00 96.94 259 PHE A O 1
ATOM 2008 N N . LEU A 1 260 ? -0.993 -17.169 -7.431 1.00 97.94 260 LEU A N 1
ATOM 2009 C CA . LEU A 1 260 ? 0.353 -17.737 -7.552 1.00 97.94 260 LEU A CA 1
ATOM 2010 C C . LEU A 1 260 ? 1.407 -16.683 -7.938 1.00 97.94 260 LEU A C 1
ATOM 2012 O O . LEU A 1 260 ? 2.595 -16.920 -7.756 1.00 97.94 260 LEU A O 1
ATOM 2016 N N . ASN A 1 261 ? 0.982 -15.508 -8.416 1.00 98.25 261 ASN A N 1
ATOM 2017 C CA . ASN A 1 261 ? 1.866 -14.391 -8.763 1.00 98.25 261 ASN A CA 1
ATOM 2018 C C . ASN A 1 261 ? 1.980 -13.338 -7.648 1.00 98.25 261 ASN A C 1
ATOM 2020 O O . ASN A 1 261 ? 2.531 -12.262 -7.872 1.00 98.25 261 ASN A O 1
ATOM 2024 N N . TYR A 1 262 ? 1.466 -13.622 -6.449 1.00 98.56 262 TYR A N 1
ATOM 2025 C CA . TYR A 1 262 ? 1.514 -12.711 -5.305 1.00 98.56 262 TYR A CA 1
ATOM 2026 C C . TYR A 1 262 ? 2.155 -13.390 -4.106 1.00 98.56 262 TYR A C 1
ATOM 2028 O O . TYR A 1 262 ? 1.887 -14.560 -3.847 1.00 98.56 262 TYR A O 1
ATOM 2036 N N . GLN A 1 263 ? 2.961 -12.647 -3.356 1.00 98.00 263 GLN A N 1
ATOM 2037 C CA . GLN A 1 263 ? 3.608 -13.121 -2.135 1.00 98.00 263 GLN A CA 1
ATOM 2038 C C . GLN A 1 263 ? 3.221 -12.256 -0.941 1.00 98.00 263 GLN A C 1
ATOM 2040 O O . GLN A 1 263 ? 3.050 -11.044 -1.072 1.00 98.00 263 GLN A O 1
ATOM 2045 N N . LEU A 1 264 ? 3.118 -12.881 0.229 1.00 97.88 264 LEU A N 1
ATOM 2046 C CA . LEU A 1 264 ? 3.150 -12.183 1.506 1.00 97.88 264 LEU A CA 1
ATOM 2047 C C . LEU A 1 264 ? 4.564 -11.637 1.727 1.00 97.88 264 LEU A C 1
ATOM 2049 O O . LEU A 1 264 ? 5.536 -12.387 1.633 1.00 97.88 264 LEU A O 1
ATOM 2053 N N . VAL A 1 265 ? 4.670 -10.356 2.061 1.00 95.75 265 VAL A N 1
ATOM 2054 C CA . VAL A 1 265 ? 5.933 -9.744 2.487 1.00 95.75 265 VAL A CA 1
ATOM 2055 C C . VAL A 1 265 ? 6.148 -9.981 3.979 1.00 95.75 265 VAL A C 1
ATOM 2057 O O . VAL A 1 265 ? 7.196 -10.476 4.387 1.00 95.75 265 VAL A O 1
ATOM 2060 N N . ASN A 1 266 ? 5.147 -9.654 4.800 1.00 94.44 266 ASN A N 1
ATOM 2061 C CA . ASN A 1 266 ? 5.085 -10.012 6.216 1.00 94.44 266 ASN A CA 1
ATOM 2062 C C . ASN A 1 266 ? 3.689 -9.719 6.785 1.00 94.44 266 ASN A C 1
ATOM 2064 O O . ASN A 1 266 ? 2.852 -9.088 6.133 1.00 94.44 266 ASN A O 1
ATOM 2068 N N . THR A 1 267 ? 3.457 -10.146 8.024 1.00 93.56 267 THR A N 1
ATOM 2069 C CA . THR A 1 267 ? 2.345 -9.669 8.851 1.00 93.56 267 THR A CA 1
ATOM 2070 C C . THR A 1 267 ? 2.897 -9.102 10.150 1.00 93.56 267 THR A C 1
ATOM 2072 O O . THR A 1 267 ? 3.647 -9.794 10.829 1.00 93.56 267 THR A O 1
ATOM 2075 N N . LEU A 1 268 ? 2.524 -7.869 10.496 1.00 92.25 268 LEU A N 1
ATOM 2076 C CA . LEU A 1 268 ? 2.786 -7.291 11.811 1.00 92.25 268 LEU A CA 1
ATOM 2077 C C . LEU A 1 268 ? 1.586 -7.505 12.732 1.00 92.25 268 LEU A C 1
ATOM 2079 O O . LEU A 1 268 ? 0.436 -7.358 12.304 1.00 92.25 268 LEU A O 1
ATOM 2083 N N . TRP A 1 269 ? 1.848 -7.799 14.000 1.00 91.75 269 TRP A N 1
ATOM 2084 C CA . TRP A 1 269 ? 0.825 -7.865 15.043 1.00 91.75 269 TRP A CA 1
ATOM 2085 C C . TRP A 1 269 ? 1.342 -7.311 16.374 1.00 91.75 269 TRP A C 1
ATOM 2087 O O . TRP A 1 269 ? 2.539 -7.411 16.649 1.00 91.75 269 TRP A O 1
ATOM 2097 N N . PRO A 1 270 ? 0.475 -6.744 17.228 1.00 92.62 270 PRO A N 1
ATOM 2098 C CA . PRO A 1 270 ? 0.878 -6.316 18.559 1.00 92.62 270 PRO A CA 1
ATOM 2099 C C . PRO A 1 270 ? 0.997 -7.500 19.517 1.00 92.62 270 PRO A C 1
ATOM 2101 O O . PRO A 1 270 ? 0.147 -8.390 19.539 1.00 92.62 270 PRO A O 1
ATOM 2104 N N . ASN A 1 271 ? 2.015 -7.464 20.373 1.00 91.44 271 ASN A N 1
ATOM 2105 C CA . ASN A 1 271 ? 2.111 -8.338 21.546 1.00 91.44 271 ASN A CA 1
ATOM 2106 C C . ASN A 1 271 ? 1.582 -7.671 22.825 1.00 91.44 271 ASN A C 1
ATOM 2108 O O . ASN A 1 271 ? 1.260 -8.358 23.793 1.00 91.44 271 ASN A O 1
ATOM 2112 N N . ALA A 1 272 ? 1.510 -6.342 22.849 1.00 91.31 272 ALA A N 1
ATOM 2113 C CA . ALA A 1 272 ? 0.994 -5.543 23.949 1.00 91.31 272 ALA A CA 1
ATOM 2114 C C . ALA A 1 272 ? -0.258 -4.800 23.480 1.00 91.31 272 ALA A C 1
ATOM 2116 O O . ALA A 1 272 ? -0.191 -3.715 22.913 1.00 91.31 272 ALA A O 1
ATOM 2117 N N . ASN A 1 273 ? -1.402 -5.433 23.712 1.00 88.94 273 ASN A N 1
ATOM 2118 C CA . ASN A 1 273 ? -2.692 -4.976 23.231 1.00 88.94 273 ASN A CA 1
ATOM 2119 C C . ASN A 1 273 ? -3.272 -3.863 24.121 1.00 88.94 273 ASN A C 1
ATOM 2121 O O . ASN A 1 273 ? -3.622 -4.127 25.273 1.00 88.94 273 ASN A O 1
ATOM 2125 N N . THR A 1 274 ? -3.400 -2.638 23.605 1.00 88.56 274 THR A N 1
ATOM 2126 C CA . THR A 1 274 ? -3.943 -1.498 24.373 1.00 88.56 274 THR A CA 1
ATOM 2127 C C . THR A 1 274 ? -4.953 -0.681 23.571 1.00 88.56 274 THR A C 1
ATOM 2129 O O . THR A 1 274 ? -4.715 -0.335 22.420 1.00 88.56 274 THR A O 1
ATOM 2132 N N . SER A 1 275 ? -6.096 -0.349 24.172 1.00 86.31 275 SER A N 1
ATOM 2133 C CA . SER A 1 275 ? -7.028 0.626 23.592 1.00 86.31 275 SER A CA 1
ATOM 2134 C C . SER A 1 275 ? -6.502 2.049 23.765 1.00 86.31 275 SER A C 1
ATOM 2136 O O . SER A 1 275 ? -5.749 2.332 24.700 1.00 86.31 275 SER A O 1
ATOM 2138 N N . ILE A 1 276 ? -6.967 2.969 22.927 1.00 88.69 276 ILE A N 1
ATOM 2139 C CA . ILE A 1 276 ? -6.556 4.370 22.983 1.00 88.69 276 ILE A CA 1
ATOM 2140 C C . ILE A 1 276 ? -7.380 5.098 24.043 1.00 88.69 276 ILE A C 1
ATOM 2142 O O . ILE A 1 276 ? -8.609 5.150 23.918 1.00 88.69 276 ILE A O 1
ATOM 2146 N N . PRO A 1 277 ? -6.746 5.663 25.086 1.00 92.06 277 PRO A N 1
ATOM 2147 C CA . PRO A 1 277 ? -7.472 6.422 26.090 1.00 92.06 277 PRO A CA 1
ATOM 2148 C C . PRO A 1 277 ? -7.963 7.767 25.524 1.00 92.06 277 PRO A C 1
ATOM 2150 O O . PRO A 1 277 ? -7.344 8.319 24.606 1.00 92.06 277 PRO A O 1
ATOM 2153 N N . PRO A 1 278 ? -9.039 8.344 26.087 1.00 95.12 278 PRO A N 1
ATOM 2154 C CA . PRO A 1 278 ? -9.449 9.704 25.760 1.00 95.12 278 PRO A CA 1
ATOM 2155 C C . PRO A 1 278 ? -8.300 10.703 25.948 1.00 95.12 278 PRO A C 1
ATOM 2157 O O . PRO A 1 278 ? -7.556 10.637 26.927 1.00 95.12 278 PRO A O 1
ATOM 2160 N N . GLY A 1 279 ? -8.146 11.625 24.999 1.00 93.62 279 GLY A N 1
ATOM 2161 C CA . GLY A 1 279 ? -7.097 12.645 25.020 1.00 93.62 279 GLY A CA 1
ATOM 2162 C C . GLY A 1 279 ? -5.696 12.150 24.647 1.00 93.62 279 GLY A C 1
ATOM 2163 O O . GLY A 1 279 ? -4.749 12.926 24.764 1.00 93.62 279 GLY A O 1
ATOM 2164 N N . ALA A 1 280 ? -5.539 10.898 24.197 1.00 94.00 280 ALA A N 1
ATOM 2165 C CA . ALA A 1 280 ? -4.256 10.397 23.714 1.00 94.00 280 ALA A CA 1
ATOM 2166 C C . ALA A 1 280 ? -3.710 11.257 22.566 1.00 94.00 280 ALA A C 1
ATOM 2168 O O . ALA A 1 280 ? -4.446 11.651 21.656 1.00 94.00 280 ALA A O 1
ATOM 2169 N N . SER A 1 281 ? -2.405 11.506 22.598 1.00 94.12 281 SER A N 1
ATOM 2170 C CA . SER A 1 281 ? -1.690 12.249 21.571 1.00 94.12 281 SER A CA 1
ATOM 2171 C C . SER A 1 281 ? -0.719 11.360 20.800 1.00 94.12 281 SER A C 1
ATOM 2173 O O . SER A 1 281 ? -0.341 10.277 21.245 1.00 94.12 281 SER A O 1
ATOM 2175 N N . THR A 1 282 ? -0.337 11.808 19.609 1.00 91.31 282 THR A N 1
ATOM 2176 C CA . THR A 1 282 ? 0.681 11.153 18.790 1.00 91.31 282 THR A CA 1
ATOM 2177 C C . THR A 1 282 ? 2.087 11.388 19.365 1.00 91.31 282 THR A C 1
ATOM 2179 O O . THR A 1 282 ? 2.366 12.509 19.805 1.00 91.31 282 THR A O 1
ATOM 2182 N N . PRO A 1 283 ? 3.009 10.414 19.263 1.00 92.81 283 PRO A N 1
ATOM 2183 C CA . PRO A 1 283 ? 2.787 9.068 18.742 1.00 92.81 283 PRO A CA 1
ATOM 2184 C C . PRO A 1 283 ? 2.105 8.153 19.772 1.00 92.81 283 PRO A C 1
ATOM 2186 O O . PRO A 1 283 ? 2.383 8.217 20.968 1.00 92.81 283 PRO A O 1
ATOM 2189 N N . LEU A 1 284 ? 1.241 7.260 19.292 1.00 92.25 284 LEU A N 1
ATOM 2190 C CA . LEU A 1 284 ? 0.713 6.145 20.075 1.00 92.25 284 LEU A CA 1
ATOM 2191 C C . LEU A 1 284 ? 1.783 5.057 20.275 1.00 92.25 284 LEU A C 1
ATOM 2193 O O . LEU A 1 284 ? 2.778 4.999 19.557 1.00 92.25 284 LEU A O 1
ATOM 2197 N N . THR A 1 285 ? 1.568 4.152 21.232 1.00 91.75 285 THR A N 1
ATOM 2198 C CA . THR A 1 285 ? 2.416 2.954 21.375 1.00 91.75 285 THR A CA 1
ATOM 2199 C C . THR A 1 285 ? 2.270 2.039 20.157 1.00 91.75 285 THR A C 1
ATOM 2201 O O . THR A 1 285 ? 1.177 1.885 19.636 1.00 91.75 285 THR A O 1
ATOM 2204 N N . ASP A 1 286 ? 3.328 1.376 19.708 1.00 88.12 286 ASP A N 1
ATOM 2205 C CA . ASP A 1 286 ? 3.243 0.358 18.649 1.00 88.12 286 ASP A CA 1
ATOM 2206 C C . ASP A 1 286 ? 2.723 -1.004 19.154 1.00 88.12 286 ASP A C 1
ATOM 2208 O O . ASP A 1 286 ? 2.604 -1.956 18.385 1.00 88.12 286 ASP A O 1
ATOM 2212 N N . GLY A 1 287 ? 2.431 -1.124 20.456 1.00 90.81 287 GLY A N 1
ATOM 2213 C CA . GLY A 1 287 ? 1.987 -2.371 21.071 1.00 90.81 287 GLY A CA 1
ATOM 2214 C C . GLY A 1 287 ? 3.033 -3.481 21.010 1.00 90.81 287 GLY A C 1
ATOM 2215 O O . GLY A 1 287 ? 2.662 -4.655 20.954 1.00 90.81 287 GLY A O 1
ATOM 2216 N N . ASN A 1 288 ? 4.330 -3.141 21.018 1.00 90.88 288 ASN A N 1
ATOM 2217 C CA . ASN A 1 288 ? 5.429 -4.101 20.881 1.00 90.88 288 ASN A CA 1
ATOM 2218 C C . ASN A 1 288 ? 5.251 -4.974 19.627 1.00 90.88 288 ASN A C 1
ATOM 2220 O O . ASN A 1 288 ? 5.111 -6.203 19.714 1.00 90.88 288 ASN A O 1
ATOM 2224 N N . ALA A 1 289 ? 5.187 -4.309 18.473 1.00 90.06 289 ALA A N 1
ATOM 2225 C CA . ALA A 1 289 ? 4.917 -4.928 17.184 1.00 90.06 289 ALA A CA 1
ATOM 2226 C C . ALA A 1 289 ? 5.866 -6.103 16.901 1.00 90.06 289 ALA A C 1
ATOM 2228 O O . ALA A 1 289 ? 7.074 -6.023 17.132 1.00 90.06 289 ALA A O 1
ATOM 2229 N N . GLN A 1 290 ? 5.313 -7.199 16.390 1.00 90.19 290 GLN A N 1
ATOM 2230 C CA . GLN A 1 290 ? 6.053 -8.383 15.976 1.00 90.19 290 GLN A CA 1
ATOM 2231 C C . GLN A 1 290 ? 5.880 -8.654 14.482 1.00 90.19 290 GLN A C 1
ATOM 2233 O O . GLN A 1 290 ? 4.750 -8.575 14.006 1.00 90.19 290 GLN A O 1
ATOM 2238 N N . PRO A 1 291 ? 6.953 -9.059 13.779 1.00 89.25 291 PRO A N 1
ATOM 2239 C CA . PRO A 1 291 ? 8.344 -8.970 14.236 1.00 89.25 291 PRO A CA 1
ATOM 2240 C C . PRO A 1 291 ? 8.754 -7.513 14.547 1.00 89.25 291 PRO A C 1
ATOM 2242 O O . PRO A 1 291 ? 8.224 -6.587 13.929 1.00 89.25 291 PRO A O 1
ATOM 2245 N N . PRO A 1 292 ? 9.685 -7.286 15.492 1.00 87.75 292 PRO A N 1
ATOM 2246 C CA . PRO A 1 292 ? 10.156 -5.939 15.786 1.00 87.75 292 PRO A CA 1
ATOM 2247 C C . PRO A 1 292 ? 10.956 -5.392 14.598 1.00 87.75 292 PRO A C 1
ATOM 2249 O O . PRO A 1 292 ? 11.651 -6.142 13.907 1.00 87.75 292 PRO A O 1
ATOM 2252 N N . GLU A 1 293 ? 10.906 -4.073 14.391 1.00 86.25 293 GLU A N 1
ATOM 2253 C CA . GLU A 1 293 ? 11.567 -3.395 13.262 1.00 86.25 293 GLU A CA 1
ATOM 2254 C C . GLU A 1 293 ? 13.065 -3.716 13.178 1.00 86.25 293 GLU A C 1
ATOM 2256 O O . GLU A 1 293 ? 13.597 -3.955 12.099 1.00 86.25 293 GLU A O 1
ATOM 2261 N N . THR A 1 294 ? 13.731 -3.813 14.331 1.00 82.75 294 THR A N 1
ATOM 2262 C CA . THR A 1 294 ? 15.158 -4.146 14.432 1.00 82.75 294 THR A CA 1
ATOM 2263 C C . THR A 1 294 ? 15.505 -5.548 13.935 1.00 82.75 294 THR A C 1
ATOM 2265 O O . THR A 1 294 ? 16.663 -5.806 13.613 1.00 82.75 294 THR A O 1
ATOM 2268 N N . GLN A 1 295 ? 14.535 -6.464 13.887 1.00 82.12 295 GLN A N 1
ATOM 2269 C CA . GLN A 1 295 ? 14.727 -7.812 13.354 1.00 82.12 295 GLN A CA 1
ATOM 2270 C C . GLN A 1 295 ? 14.311 -7.905 11.890 1.00 82.12 295 GLN A C 1
ATOM 2272 O O . GLN A 1 295 ? 15.007 -8.542 11.100 1.00 82.12 295 GLN A O 1
ATOM 2277 N N . GLN A 1 296 ? 13.165 -7.321 11.539 1.00 83.62 296 GLN A N 1
ATOM 2278 C CA . GLN A 1 296 ? 12.606 -7.369 10.192 1.00 83.62 296 GLN A CA 1
ATOM 2279 C C . GLN A 1 296 ? 11.834 -6.079 9.899 1.00 83.62 296 GLN A C 1
ATOM 2281 O O . GLN A 1 296 ? 10.654 -5.984 10.250 1.00 83.62 296 GLN A O 1
ATOM 2286 N N . PRO A 1 297 ? 12.461 -5.099 9.226 1.00 83.62 297 PRO A N 1
ATOM 2287 C CA . PRO A 1 297 ? 11.728 -4.025 8.577 1.00 83.62 297 PRO A CA 1
ATOM 2288 C C . PRO A 1 297 ? 10.726 -4.624 7.588 1.00 83.62 297 PRO A C 1
ATOM 2290 O O . PRO A 1 297 ? 11.075 -5.480 6.772 1.00 83.62 297 PRO A O 1
ATOM 2293 N N . VAL A 1 298 ? 9.467 -4.203 7.674 1.00 79.75 298 VAL A N 1
ATOM 2294 C CA . VAL A 1 298 ? 8.396 -4.706 6.808 1.00 79.75 298 VAL A CA 1
ATOM 2295 C C . VAL A 1 298 ? 7.999 -3.597 5.859 1.00 79.75 298 VAL A C 1
ATOM 2297 O O . VAL A 1 298 ? 7.285 -2.678 6.251 1.00 79.75 298 VAL A O 1
ATOM 2300 N N . ALA A 1 299 ? 8.445 -3.725 4.613 1.00 86.31 299 ALA A N 1
ATOM 2301 C CA . ALA A 1 299 ? 8.131 -2.781 3.557 1.00 86.31 299 ALA A CA 1
ATOM 2302 C C . ALA A 1 299 ? 7.691 -3.498 2.285 1.00 86.31 299 ALA A C 1
ATOM 2304 O O . ALA A 1 299 ? 8.391 -4.376 1.760 1.00 86.31 299 ALA A O 1
ATOM 2305 N N . ASN A 1 300 ? 6.517 -3.112 1.795 1.00 93.81 300 ASN A N 1
ATOM 2306 C CA . ASN A 1 300 ? 6.107 -3.397 0.435 1.00 93.81 300 ASN A CA 1
ATOM 2307 C C . ASN A 1 300 ? 6.945 -2.529 -0.500 1.00 93.81 300 ASN A C 1
ATOM 2309 O O . ASN A 1 300 ? 7.019 -1.313 -0.320 1.00 93.81 300 ASN A O 1
ATOM 2313 N N . THR A 1 301 ? 7.544 -3.118 -1.524 1.00 95.69 301 THR A N 1
ATOM 2314 C CA . THR A 1 301 ? 8.440 -2.363 -2.413 1.00 95.69 301 THR A CA 1
ATOM 2315 C C . THR A 1 301 ? 7.721 -1.313 -3.251 1.00 95.69 301 THR A C 1
ATOM 2317 O O . THR A 1 301 ? 8.383 -0.446 -3.807 1.00 95.69 301 THR A O 1
ATOM 2320 N N . ILE A 1 302 ? 6.386 -1.376 -3.324 1.00 95.56 302 ILE A N 1
ATOM 2321 C CA . ILE A 1 302 ? 5.551 -0.467 -4.117 1.00 95.56 302 ILE A CA 1
ATOM 2322 C C . ILE A 1 302 ? 4.775 0.518 -3.242 1.00 95.56 302 ILE A C 1
ATOM 2324 O O . ILE A 1 302 ? 4.514 1.642 -3.662 1.00 95.56 302 ILE A O 1
ATOM 2328 N N . LEU A 1 303 ? 4.362 0.110 -2.036 1.00 92.25 303 LEU A N 1
ATOM 2329 C CA . LEU A 1 303 ? 3.625 0.990 -1.118 1.00 92.25 303 LEU A CA 1
ATOM 2330 C C . LEU A 1 303 ? 4.549 1.804 -0.197 1.00 92.25 303 LEU A C 1
ATOM 2332 O O . LEU A 1 303 ? 4.107 2.847 0.298 1.00 92.25 303 LEU A O 1
ATOM 2336 N N . GLU A 1 304 ? 5.791 1.342 -0.003 1.00 92.50 304 GLU A N 1
ATOM 2337 C CA . GLU A 1 304 ? 6.856 1.949 0.809 1.00 92.50 304 GLU A CA 1
ATOM 2338 C C . GLU A 1 304 ? 8.211 1.942 0.069 1.00 92.50 304 GLU A C 1
ATOM 2340 O O . GLU A 1 304 ? 9.268 1.723 0.674 1.00 92.50 304 GLU A O 1
ATOM 2345 N N . THR A 1 305 ? 8.198 2.177 -1.249 1.00 94.94 305 THR A N 1
ATOM 2346 C CA . THR A 1 305 ? 9.386 2.192 -2.126 1.00 94.94 305 THR A CA 1
ATOM 2347 C C . THR A 1 305 ? 10.547 2.966 -1.511 1.00 94.94 305 THR A C 1
ATOM 2349 O O . THR A 1 305 ? 11.703 2.534 -1.573 1.00 94.94 305 THR A O 1
ATOM 2352 N N . TYR A 1 306 ? 10.233 4.105 -0.886 1.00 92.75 306 TYR A N 1
ATOM 2353 C CA . TYR A 1 306 ? 11.216 5.058 -0.380 1.00 92.75 306 TYR A CA 1
ATOM 2354 C C . TYR A 1 306 ? 11.388 5.027 1.140 1.00 92.75 306 TYR A C 1
ATOM 2356 O O . TYR A 1 306 ? 12.021 5.935 1.686 1.00 92.75 306 TYR A O 1
ATOM 2364 N N . HIS A 1 307 ? 10.820 4.017 1.805 1.00 89.81 307 HIS A N 1
ATOM 2365 C CA . HIS A 1 307 ? 10.840 3.823 3.258 1.00 89.81 307 HIS A CA 1
ATOM 2366 C C . HIS A 1 307 ? 11.030 2.338 3.621 1.00 89.81 307 HIS A C 1
ATOM 2368 O O . HIS A 1 307 ? 10.410 1.821 4.544 1.00 89.81 307 HIS A O 1
ATOM 2374 N N . GLN A 1 308 ? 11.918 1.627 2.915 1.00 91.62 308 GLN A N 1
ATOM 2375 C CA . GLN A 1 308 ? 12.070 0.169 3.070 1.00 91.62 308 GLN A CA 1
ATOM 2376 C C . GLN A 1 308 ? 12.717 -0.309 4.389 1.00 91.62 308 GLN A C 1
ATOM 2378 O O . GLN A 1 308 ? 12.871 -1.512 4.615 1.00 91.62 308 GLN A O 1
ATOM 2383 N N . THR A 1 309 ? 13.129 0.622 5.251 1.00 87.44 309 THR A N 1
ATOM 2384 C CA . THR A 1 309 ? 13.841 0.345 6.510 1.00 87.44 309 THR A CA 1
ATOM 2385 C C . THR A 1 309 ? 12.982 0.535 7.756 1.00 87.44 309 THR A C 1
ATOM 2387 O O . THR A 1 309 ? 13.503 0.373 8.855 1.00 87.44 309 THR A O 1
ATOM 2390 N N . ILE A 1 310 ? 11.705 0.891 7.606 1.00 82.62 310 ILE A N 1
ATOM 2391 C CA . ILE A 1 310 ? 10.763 1.039 8.722 1.00 82.62 310 ILE A CA 1
ATOM 2392 C C . ILE A 1 310 ? 9.682 -0.042 8.660 1.00 82.62 310 ILE A C 1
ATOM 2394 O O . ILE A 1 310 ? 9.537 -0.735 7.652 1.00 82.62 310 ILE A O 1
ATOM 2398 N N . ASN A 1 311 ? 8.921 -0.199 9.739 1.00 84.56 311 ASN A N 1
ATOM 2399 C CA . ASN A 1 311 ? 7.694 -0.992 9.746 1.00 84.56 311 ASN A CA 1
ATOM 2400 C C . ASN A 1 311 ? 6.439 -0.093 9.642 1.00 84.56 311 ASN A C 1
ATOM 2402 O O . ASN A 1 311 ? 6.502 1.128 9.818 1.00 84.56 311 ASN A O 1
ATOM 2406 N N . CYS A 1 312 ? 5.277 -0.695 9.362 1.00 82.44 312 CYS A N 1
ATOM 2407 C CA . CYS A 1 312 ? 4.025 0.051 9.195 1.00 82.44 312 CYS A CA 1
ATOM 2408 C C . CYS A 1 312 ? 3.653 0.853 10.456 1.00 82.44 312 CYS A C 1
ATOM 2410 O O . CYS A 1 312 ? 3.273 2.021 10.367 1.00 82.44 312 CYS A O 1
ATOM 2412 N N . LEU A 1 313 ? 3.793 0.244 11.637 1.00 84.50 313 LEU A N 1
ATOM 2413 C CA . LEU A 1 313 ? 3.398 0.849 12.910 1.00 84.50 313 LEU A CA 1
ATOM 2414 C C . LEU A 1 313 ? 4.275 2.039 13.311 1.00 84.50 313 LEU A C 1
ATOM 2416 O O . LEU A 1 313 ? 3.753 2.979 13.901 1.00 84.50 313 LEU A O 1
ATOM 2420 N N . THR A 1 314 ? 5.547 2.069 12.918 1.00 82.06 314 THR A N 1
ATOM 2421 C CA . THR A 1 314 ? 6.454 3.205 13.134 1.00 82.06 314 THR A CA 1
ATOM 2422 C C . THR A 1 314 ? 5.910 4.480 12.492 1.00 82.06 314 THR A C 1
ATOM 2424 O O . THR A 1 314 ? 5.976 5.555 13.086 1.00 82.06 314 THR A O 1
ATOM 2427 N N . CYS A 1 315 ? 5.295 4.374 11.309 1.00 79.75 315 CYS A N 1
ATOM 2428 C CA . CYS A 1 315 ? 4.626 5.506 10.670 1.00 79.75 315 CYS A CA 1
ATOM 2429 C C . CYS A 1 315 ? 3.223 5.735 11.257 1.00 79.75 315 CYS A C 1
ATOM 2431 O O . CYS A 1 315 ? 2.885 6.846 11.669 1.00 79.75 315 CYS A O 1
ATOM 2433 N N . HIS A 1 316 ? 2.414 4.677 11.342 1.00 87.56 316 HIS A N 1
ATOM 2434 C CA . HIS A 1 316 ? 1.003 4.767 11.719 1.00 87.56 316 HIS A CA 1
ATOM 2435 C C . HIS A 1 316 ? 0.763 5.149 13.188 1.00 87.56 316 HIS A C 1
ATOM 2437 O O . HIS A 1 316 ? -0.269 5.741 13.496 1.00 87.56 316 HIS A O 1
ATOM 2443 N N . ALA A 1 317 ? 1.723 4.928 14.091 1.00 90.00 317 ALA A N 1
ATOM 2444 C CA . ALA A 1 317 ? 1.676 5.438 15.464 1.00 90.00 317 ALA A CA 1
ATOM 2445 C C . ALA A 1 317 ? 1.520 6.965 15.525 1.00 90.00 317 ALA A C 1
ATOM 2447 O O . ALA A 1 317 ? 0.978 7.496 16.493 1.00 90.00 317 ALA A O 1
ATOM 2448 N N . SER A 1 318 ? 1.961 7.675 14.484 1.00 89.50 318 SER A N 1
ATOM 2449 C CA . SER A 1 318 ? 1.869 9.132 14.388 1.00 89.50 318 SER A CA 1
ATOM 2450 C C . SER A 1 318 ? 0.624 9.618 13.641 1.00 89.50 318 SER A C 1
ATOM 2452 O O . SER A 1 318 ? 0.573 10.787 13.270 1.00 89.50 318 SER A O 1
ATOM 2454 N N . ALA A 1 319 ? -0.370 8.755 13.401 1.00 87.06 319 ALA A N 1
ATOM 2455 C CA . ALA A 1 319 ? -1.616 9.142 12.747 1.00 87.06 319 ALA A CA 1
ATOM 2456 C C . ALA A 1 319 ? -2.396 10.166 13.602 1.00 87.06 319 ALA A C 1
ATOM 2458 O O . ALA A 1 319 ? -2.812 9.837 14.722 1.00 87.06 319 ALA A O 1
ATOM 2459 N N . PRO A 1 320 ? -2.590 11.406 13.104 1.00 88.75 320 PRO A N 1
ATOM 2460 C CA . PRO A 1 320 ? -3.283 12.446 13.844 1.00 88.75 320 PRO A CA 1
ATOM 2461 C C . PRO A 1 320 ? -4.760 12.533 13.441 1.00 88.75 320 PRO A C 1
ATOM 2463 O O . PRO A 1 320 ? -5.161 12.159 12.331 1.00 88.75 320 PRO A O 1
ATOM 2466 N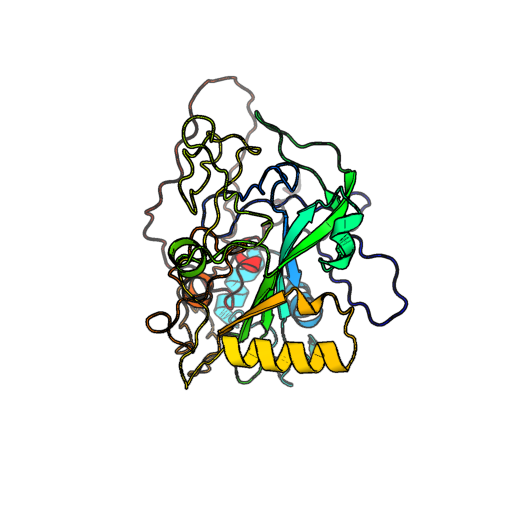 N . ILE A 1 321 ? -5.568 13.137 14.311 1.00 87.69 321 ILE A N 1
ATOM 2467 C CA . ILE A 1 321 ? -6.839 13.729 13.884 1.00 87.69 321 ILE A CA 1
ATOM 2468 C C . ILE A 1 321 ? -6.587 14.936 12.968 1.00 87.69 321 ILE A C 1
ATOM 2470 O O . ILE A 1 321 ? -5.508 15.533 12.971 1.00 87.69 321 ILE A O 1
ATOM 2474 N N . ALA A 1 322 ? -7.599 15.340 12.206 1.00 84.56 322 ALA A N 1
ATOM 2475 C CA . ALA A 1 322 ? -7.573 16.591 11.468 1.00 84.56 322 ALA A CA 1
ATOM 2476 C C . ALA A 1 322 ? -7.566 17.789 12.425 1.00 84.56 322 ALA A C 1
ATOM 2478 O O . ALA A 1 322 ? -8.367 17.872 13.358 1.00 84.56 322 ALA A O 1
ATOM 2479 N N . THR A 1 323 ? -6.719 18.772 12.129 1.00 77.50 323 THR A N 1
ATOM 2480 C CA . THR A 1 323 ? -6.783 20.086 12.768 1.00 77.50 323 THR A CA 1
ATOM 2481 C C . THR A 1 323 ? -7.986 20.844 12.198 1.00 77.50 323 THR A C 1
ATOM 2483 O O . THR A 1 323 ? -8.044 21.048 10.980 1.00 77.50 323 THR A O 1
ATOM 2486 N N . PRO A 1 324 ? -8.960 21.284 13.019 1.00 62.16 324 PRO A N 1
ATOM 2487 C CA . PRO A 1 324 ? -10.023 22.157 12.542 1.00 62.16 324 PRO A CA 1
ATOM 2488 C C . PRO A 1 324 ? -9.379 23.423 11.977 1.00 62.16 324 PRO A C 1
ATOM 2490 O O . PRO A 1 324 ? -8.706 24.150 12.703 1.00 62.16 324 PRO A O 1
ATOM 2493 N N . GLY A 1 325 ? -9.538 23.670 10.676 1.00 55.53 325 GLY A N 1
ATOM 2494 C CA . GLY A 1 325 ? -8.984 24.875 10.070 1.00 55.53 325 GLY A CA 1
ATOM 2495 C C . GLY A 1 325 ? -9.527 26.116 10.778 1.00 55.53 325 GLY A C 1
ATOM 2496 O O . GLY A 1 325 ? -10.743 26.306 10.841 1.00 55.53 325 GLY A O 1
ATOM 2497 N N . THR A 1 326 ? -8.643 26.985 11.266 1.00 35.72 326 THR A N 1
ATOM 2498 C CA . THR A 1 326 ? -8.945 28.415 11.278 1.00 35.72 326 THR A CA 1
ATOM 2499 C C . THR A 1 326 ? -9.262 28.799 9.830 1.00 35.72 326 THR A C 1
ATOM 2501 O O . THR A 1 326 ? -8.537 28.389 8.920 1.00 35.72 326 THR A O 1
ATOM 2504 N N . PRO A 1 327 ? -10.368 29.508 9.554 1.00 33.94 327 PRO A N 1
ATOM 2505 C CA . PRO A 1 327 ? -10.669 29.921 8.197 1.00 33.94 327 PRO A CA 1
ATOM 2506 C C . PRO A 1 327 ? -9.596 30.922 7.766 1.00 33.94 327 PRO A C 1
ATOM 2508 O O . PRO A 1 327 ? -9.660 32.096 8.120 1.00 33.94 327 PRO A O 1
ATOM 2511 N N . GLU A 1 328 ? -8.601 30.488 6.994 1.00 29.02 328 GLU A N 1
ATOM 2512 C CA . GLU A 1 328 ? -7.871 31.442 6.173 1.00 29.02 328 GLU A CA 1
ATOM 2513 C C . GLU A 1 328 ? -8.862 31.979 5.143 1.00 29.02 328 GLU A C 1
ATOM 2515 O O . GLU A 1 328 ? -9.257 31.292 4.196 1.00 29.02 328 GLU A O 1
ATOM 2520 N N . LEU A 1 329 ? -9.291 33.224 5.357 1.00 27.55 329 LEU A N 1
ATOM 2521 C CA . LEU A 1 329 ? -9.894 34.063 4.336 1.00 27.55 329 LEU A CA 1
ATOM 2522 C C . LEU A 1 329 ? -8.936 34.103 3.134 1.00 27.55 329 LEU A C 1
ATOM 2524 O O . LEU A 1 329 ? -8.064 34.963 3.032 1.00 27.55 329 LEU A O 1
ATOM 2528 N N . ARG A 1 330 ? -9.112 33.196 2.171 1.00 28.20 330 ARG A N 1
ATOM 2529 C CA . ARG A 1 330 ? -8.613 33.419 0.814 1.00 28.20 330 ARG A CA 1
ATOM 2530 C C . ARG A 1 330 ? -9.536 34.428 0.151 1.00 28.20 330 ARG A C 1
ATOM 2532 O O . ARG A 1 330 ? -10.395 34.076 -0.655 1.00 28.20 330 ARG A O 1
ATOM 2539 N N . VAL A 1 331 ? -9.343 35.704 0.481 1.00 25.73 331 VAL A N 1
ATOM 2540 C CA . VAL A 1 331 ? -9.758 36.777 -0.419 1.00 25.73 331 VAL A CA 1
ATOM 2541 C C . VAL A 1 331 ? -8.917 36.601 -1.678 1.00 25.73 331 VAL A C 1
ATOM 2543 O O . VAL A 1 331 ? -7.732 36.926 -1.708 1.00 25.73 331 VAL A O 1
ATOM 2546 N N . VAL A 1 332 ? -9.517 36.037 -2.725 1.00 25.47 332 VAL A N 1
ATOM 2547 C CA . VAL A 1 332 ? -8.913 36.011 -4.056 1.00 25.47 332 VAL A CA 1
ATOM 2548 C C . VAL A 1 332 ? -8.964 37.436 -4.603 1.00 25.47 332 VAL A C 1
ATOM 2550 O O . VAL A 1 332 ? -9.845 37.790 -5.382 1.00 25.47 332 VAL A O 1
ATOM 2553 N N . VAL A 1 333 ? -8.012 38.277 -4.201 1.00 26.22 333 VAL A N 1
ATOM 2554 C CA . VAL A 1 333 ? -7.648 39.440 -5.008 1.00 26.22 333 VAL A CA 1
ATOM 2555 C C . VAL A 1 333 ? -6.648 38.937 -6.036 1.00 26.22 333 VAL A C 1
ATOM 2557 O O . VAL A 1 333 ? -5.478 38.719 -5.736 1.00 26.22 333 VAL A O 1
ATOM 2560 N N . ARG A 1 334 ? -7.120 38.712 -7.267 1.00 29.86 334 ARG A N 1
ATOM 2561 C CA . ARG A 1 334 ? -6.236 38.444 -8.405 1.00 29.86 334 ARG A CA 1
ATOM 2562 C C . ARG A 1 334 ? -5.287 39.628 -8.577 1.00 29.86 334 ARG A C 1
ATOM 2564 O O . ARG A 1 334 ? -5.701 40.684 -9.052 1.00 29.86 334 ARG A O 1
ATOM 2571 N N . ARG A 1 335 ? -4.010 39.432 -8.258 1.00 24.30 335 ARG A N 1
ATOM 2572 C CA . ARG A 1 335 ? -2.908 40.180 -8.869 1.00 24.30 335 ARG A CA 1
ATOM 2573 C C . ARG A 1 335 ? -1.796 39.204 -9.255 1.00 24.30 335 ARG A C 1
ATOM 2575 O O . ARG A 1 335 ? -1.535 38.272 -8.499 1.00 24.30 335 ARG A O 1
ATOM 2582 N N . PRO A 1 336 ? -1.189 39.375 -10.438 1.00 31.62 336 PRO A N 1
ATOM 2583 C CA . PRO A 1 336 ? -0.116 38.512 -10.890 1.00 31.62 336 PRO A CA 1
ATOM 2584 C C . PRO A 1 336 ? 1.174 38.944 -10.193 1.00 31.62 336 PRO A C 1
ATOM 2586 O O . PRO A 1 336 ? 1.616 40.077 -10.367 1.00 31.62 336 PRO A O 1
ATOM 2589 N N . SER A 1 337 ? 1.792 38.059 -9.417 1.00 28.89 337 SER A N 1
ATOM 2590 C CA . SER A 1 337 ? 3.190 38.241 -9.040 1.00 28.89 337 SER A CA 1
ATOM 2591 C C . SER A 1 337 ? 3.896 36.902 -8.906 1.00 28.89 337 SER A C 1
ATOM 2593 O O . SER A 1 337 ? 3.487 36.016 -8.163 1.00 28.89 337 SER A O 1
ATOM 2595 N N . SER A 1 338 ? 4.965 36.811 -9.683 1.00 32.97 338 SER A N 1
ATOM 2596 C CA . SER A 1 338 ? 6.069 35.874 -9.615 1.00 32.97 338 SER A CA 1
ATOM 2597 C C . SER A 1 338 ? 6.688 35.831 -8.217 1.00 32.97 338 SER A C 1
ATOM 2599 O O . SER A 1 338 ? 7.388 36.765 -7.839 1.00 32.97 338 SER A O 1
ATOM 2601 N N . GLU A 1 339 ? 6.485 34.744 -7.482 1.00 26.33 339 GLU A N 1
ATOM 2602 C CA . GLU A 1 339 ? 7.380 34.349 -6.392 1.00 26.33 339 GLU A CA 1
ATOM 2603 C C . GLU A 1 339 ? 7.390 32.815 -6.264 1.00 26.33 339 GLU A C 1
ATOM 2605 O O . GLU A 1 339 ? 6.336 32.191 -6.427 1.00 26.33 339 GLU A O 1
ATOM 2610 N N . PRO A 1 340 ? 8.553 32.177 -6.032 1.00 26.58 340 PRO A N 1
ATOM 2611 C CA . PRO A 1 340 ? 8.643 30.725 -5.939 1.00 26.58 340 PRO A CA 1
ATOM 2612 C C . PRO A 1 340 ? 7.978 30.226 -4.653 1.00 26.58 340 PRO A C 1
ATOM 2614 O O . PRO A 1 340 ? 8.180 30.789 -3.576 1.00 26.58 340 PRO A O 1
ATOM 2617 N N . ALA A 1 341 ? 7.227 29.130 -4.756 1.00 27.95 341 ALA A N 1
ATOM 2618 C CA . ALA A 1 341 ? 6.684 28.432 -3.600 1.00 27.95 341 ALA A CA 1
ATOM 2619 C C . ALA A 1 341 ? 7.822 28.013 -2.653 1.00 27.95 341 ALA A C 1
ATOM 2621 O O . ALA A 1 341 ? 8.763 27.323 -3.049 1.00 27.95 341 ALA A O 1
ATOM 2622 N N . LYS A 1 342 ? 7.733 28.446 -1.392 1.00 24.14 342 LYS A N 1
ATOM 2623 C CA . LYS A 1 342 ? 8.642 28.025 -0.322 1.00 24.14 342 LYS A CA 1
ATOM 2624 C C . LYS A 1 342 ? 8.518 26.506 -0.113 1.00 24.14 342 LYS A C 1
ATOM 2626 O O . LYS A 1 342 ? 7.392 26.009 -0.054 1.00 24.14 342 LYS A O 1
ATOM 2631 N N . PRO A 1 343 ? 9.633 25.775 0.047 1.00 24.92 343 PRO A N 1
ATOM 2632 C CA . PRO A 1 343 ? 9.587 24.349 0.331 1.00 24.92 343 PRO A CA 1
ATOM 2633 C C . PRO A 1 343 ? 8.986 24.110 1.722 1.00 24.92 343 PRO A C 1
ATOM 2635 O O . PRO A 1 343 ? 9.353 24.779 2.690 1.00 24.92 343 PRO A O 1
ATOM 2638 N N . LEU A 1 344 ? 8.077 23.137 1.820 1.00 27.36 344 LEU A N 1
ATOM 2639 C CA . LEU A 1 344 ? 7.695 22.521 3.090 1.00 27.36 344 LEU A CA 1
ATOM 2640 C C . LEU A 1 344 ? 8.944 21.832 3.650 1.00 27.36 344 LEU A C 1
ATOM 2642 O O . LEU A 1 344 ? 9.334 20.756 3.202 1.00 27.36 344 LEU A O 1
ATOM 2646 N N . SER A 1 345 ? 9.621 22.500 4.582 1.00 25.44 345 SER A N 1
ATOM 2647 C CA . SER A 1 345 ? 10.774 21.947 5.278 1.00 25.44 345 SER A CA 1
ATOM 2648 C C . SER A 1 345 ? 10.337 20.773 6.148 1.00 25.44 345 SER A C 1
ATOM 2650 O O . SER A 1 345 ? 9.520 20.934 7.056 1.00 25.44 345 SER A O 1
ATOM 2652 N N . ALA A 1 346 ? 10.940 19.610 5.910 1.00 32.00 346 ALA A N 1
ATOM 2653 C CA . ALA A 1 346 ? 11.060 18.571 6.918 1.00 32.00 346 ALA A CA 1
ATOM 2654 C C . ALA A 1 346 ? 11.800 19.160 8.131 1.00 32.00 346 ALA A C 1
ATOM 2656 O O . ALA A 1 346 ? 12.915 19.662 7.996 1.00 32.00 346 ALA A O 1
ATOM 2657 N N . GLY A 1 347 ? 11.149 19.141 9.293 1.00 31.77 347 GLY A N 1
ATOM 2658 C CA . GLY A 1 347 ? 11.673 19.726 10.526 1.00 31.77 347 GLY A CA 1
ATOM 2659 C C . GLY A 1 347 ? 10.716 20.735 11.147 1.00 31.77 347 GLY A C 1
ATOM 2660 O O . GLY A 1 347 ? 11.038 21.912 11.261 1.00 31.77 347 GLY A O 1
ATOM 2661 N N . ALA A 1 348 ? 9.545 20.270 11.574 1.00 27.05 348 ALA A N 1
ATOM 2662 C CA . ALA A 1 348 ? 8.786 20.937 12.618 1.00 27.05 348 ALA A CA 1
ATOM 2663 C C . ALA A 1 348 ? 8.686 19.949 13.777 1.00 27.05 348 ALA A C 1
ATOM 2665 O O . ALA A 1 348 ? 8.195 18.835 13.605 1.00 27.05 348 ALA A O 1
ATOM 2666 N N . THR A 1 349 ? 9.179 20.344 14.945 1.00 34.31 349 THR A N 1
ATOM 2667 C CA . THR A 1 349 ? 8.738 19.794 16.226 1.00 34.31 349 THR A CA 1
ATOM 2668 C C . THR A 1 349 ? 7.220 19.961 16.277 1.00 34.31 349 THR A C 1
ATOM 2670 O O . THR A 1 349 ? 6.735 21.041 16.611 1.00 34.31 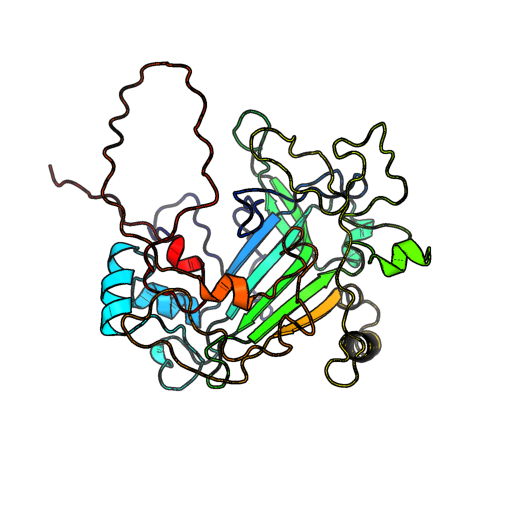349 THR A O 1
ATOM 2673 N N . SER A 1 350 ? 6.465 18.957 15.829 1.00 40.00 350 SER A N 1
ATOM 2674 C CA . SER A 1 350 ? 5.010 19.027 15.863 1.00 40.00 350 SER A CA 1
ATOM 2675 C C . SER A 1 350 ? 4.594 18.985 17.324 1.00 40.00 350 SER A C 1
ATOM 2677 O O . SER A 1 350 ? 4.901 18.015 18.020 1.00 40.00 350 SER A O 1
ATOM 2679 N N . GLU A 1 351 ? 3.905 20.018 17.798 1.00 53.16 351 GLU A N 1
ATOM 2680 C CA . GLU A 1 351 ? 3.094 19.879 19.003 1.00 53.16 351 GLU A CA 1
ATOM 2681 C C . GLU A 1 351 ? 2.250 18.607 18.858 1.00 53.16 351 GLU A C 1
ATOM 2683 O O . GLU A 1 351 ? 1.706 18.335 17.784 1.00 53.16 351 GLU A O 1
ATOM 2688 N N . ALA A 1 352 ? 2.227 17.777 19.900 1.00 62.31 352 ALA A N 1
ATOM 2689 C CA . ALA A 1 352 ? 1.561 16.486 19.843 1.00 62.31 352 ALA A CA 1
ATOM 2690 C C . ALA A 1 352 ? 0.076 16.690 19.483 1.00 62.31 352 ALA A C 1
ATOM 2692 O O . ALA A 1 352 ? -0.666 17.316 20.240 1.00 62.31 352 ALA A O 1
ATOM 2693 N N . SER A 1 353 ? -0.350 16.182 18.322 1.00 84.31 353 SER A N 1
ATOM 2694 C CA . SER A 1 353 ? -1.758 16.197 17.916 1.00 84.31 353 SER A CA 1
ATOM 2695 C C . SER A 1 353 ? -2.510 15.085 18.641 1.00 84.31 353 SER A C 1
ATOM 2697 O O . SER A 1 353 ? -1.910 14.085 19.035 1.00 84.31 353 SER A O 1
ATOM 2699 N N . LEU A 1 354 ? -3.825 15.228 18.810 1.00 92.25 354 LEU A N 1
ATOM 2700 C CA . LEU A 1 354 ? -4.656 14.115 19.270 1.00 92.25 354 LEU A CA 1
ATOM 2701 C C . LEU A 1 354 ? -4.593 12.973 18.245 1.00 92.25 354 LEU A C 1
ATOM 2703 O O . LEU A 1 354 ? -4.583 13.205 17.034 1.00 92.25 354 LEU A O 1
ATOM 2707 N N . ALA A 1 355 ? -4.533 11.740 18.735 1.00 92.31 355 ALA A N 1
ATOM 2708 C CA . ALA A 1 355 ? -4.309 10.564 17.904 1.00 92.31 355 ALA A CA 1
ATOM 2709 C C . ALA A 1 355 ? -5.606 9.981 17.313 1.00 92.31 355 ALA A C 1
ATOM 2711 O O . ALA A 1 355 ? -6.695 10.152 17.868 1.00 92.31 355 ALA A O 1
ATOM 2712 N N . SER A 1 356 ? -5.478 9.259 16.196 1.00 87.69 356 SER A N 1
ATOM 2713 C CA . SER A 1 356 ? -6.599 8.757 15.387 1.00 87.69 356 SER A CA 1
ATOM 2714 C C . SER A 1 356 ? -6.558 7.249 15.088 1.00 87.69 356 SER A C 1
ATOM 2716 O O . SER A 1 356 ? -6.744 6.817 13.954 1.00 87.69 356 SER A O 1
ATOM 2718 N N . ASP A 1 357 ? -6.341 6.424 16.111 1.00 92.94 357 ASP A N 1
ATOM 2719 C CA . ASP A 1 357 ? -6.380 4.955 16.006 1.00 92.94 357 ASP A CA 1
ATOM 2720 C C . ASP A 1 357 ? -5.567 4.344 14.871 1.00 92.94 357 ASP A C 1
ATOM 2722 O O . ASP A 1 357 ? -6.028 3.459 14.157 1.00 92.94 357 ASP A O 1
ATOM 2726 N N . TYR A 1 358 ? -4.336 4.838 14.720 1.00 91.38 358 TYR A N 1
ATOM 2727 C CA . TYR A 1 358 ? -3.385 4.400 13.697 1.00 91.38 358 TYR A CA 1
ATOM 2728 C C . TYR A 1 358 ? -3.878 4.618 12.255 1.00 91.38 358 TYR A C 1
ATOM 2730 O O . TYR A 1 358 ? -3.248 4.137 11.315 1.00 91.38 358 TYR A O 1
ATOM 2738 N N . SER A 1 359 ? -4.960 5.378 12.052 1.00 88.62 359 SER A N 1
ATOM 2739 C CA . SER A 1 359 ? -5.550 5.648 10.743 1.00 88.62 359 SER A CA 1
ATOM 2740 C C . SER A 1 359 ? -5.319 7.091 10.302 1.00 88.62 359 SER A C 1
ATOM 2742 O O . SER A 1 359 ? -5.833 8.058 10.875 1.00 88.62 359 SER A O 1
ATOM 2744 N N . PHE A 1 360 ? -4.579 7.256 9.206 1.00 82.12 360 PHE A N 1
ATOM 2745 C CA . PHE A 1 360 ? -4.373 8.571 8.594 1.00 82.12 360 PHE A CA 1
ATOM 2746 C C . PHE A 1 360 ? -5.635 9.133 7.915 1.00 82.12 360 PHE A C 1
ATOM 2748 O O . PHE A 1 360 ? -5.655 10.311 7.561 1.00 82.12 360 PHE A O 1
ATOM 2755 N N . LEU A 1 361 ? -6.711 8.346 7.768 1.00 82.12 361 LEU A N 1
ATOM 2756 C CA . LEU A 1 361 ? -7.961 8.807 7.149 1.00 82.12 361 LEU A CA 1
ATOM 2757 C C . LEU A 1 361 ? -8.593 9.975 7.916 1.00 82.12 361 LEU A C 1
ATOM 2759 O O . LEU A 1 361 ? -9.199 10.863 7.312 1.00 82.12 361 LEU A O 1
ATOM 2763 N N . PHE A 1 362 ? -8.432 10.009 9.240 1.00 83.44 362 PHE A N 1
ATOM 2764 C CA . PHE A 1 362 ? -8.980 11.076 10.076 1.00 83.44 362 PHE A CA 1
ATOM 2765 C C . PHE A 1 362 ? -8.289 12.419 9.839 1.00 83.44 362 PHE A C 1
ATOM 2767 O O . PHE A 1 362 ? -8.985 13.433 9.772 1.00 83.44 362 PHE A O 1
ATOM 2774 N N . GLY A 1 363 ? -6.969 12.428 9.630 1.00 78.62 363 GLY A N 1
ATOM 2775 C CA . GLY A 1 363 ? -6.188 13.631 9.317 1.00 78.62 363 GLY A CA 1
ATOM 2776 C C . GLY A 1 363 ? -6.604 14.319 8.009 1.00 78.62 363 GLY A C 1
ATOM 2777 O O . GLY A 1 363 ? -6.376 15.512 7.832 1.00 78.62 363 GLY A O 1
ATOM 2778 N N . GLU A 1 364 ? -7.277 13.591 7.113 1.00 78.12 364 GLU A N 1
ATOM 2779 C CA . GLU A 1 364 ? -7.771 14.079 5.816 1.00 78.12 364 GLU A CA 1
ATOM 2780 C C . GLU A 1 364 ? -9.200 14.656 5.884 1.00 78.12 364 GLU A C 1
ATOM 2782 O O . GLU A 1 364 ? -9.794 15.074 4.874 1.00 78.12 364 GLU A O 1
ATOM 2787 N N . ALA A 1 365 ? -9.811 14.669 7.071 1.00 72.69 365 ALA A N 1
ATOM 2788 C CA . ALA A 1 365 ? -11.091 15.327 7.269 1.00 72.69 365 ALA A CA 1
ATOM 2789 C C . ALA A 1 365 ? -10.962 16.844 7.083 1.00 72.69 365 ALA A C 1
ATOM 2791 O O . ALA A 1 365 ? -9.945 17.465 7.370 1.00 72.69 365 ALA A O 1
ATOM 2792 N N . GLN A 1 366 ? -12.037 17.456 6.593 1.00 69.19 366 GLN A N 1
ATOM 2793 C CA . GLN A 1 366 ? -12.112 18.902 6.404 1.00 69.19 366 GLN A CA 1
ATOM 2794 C C . GLN A 1 366 ? -13.330 19.417 7.155 1.00 69.19 366 GLN A C 1
ATOM 2796 O O . GLN A 1 366 ? -14.360 18.739 7.201 1.00 69.19 366 GLN A O 1
ATOM 2801 N N . SER A 1 367 ? -13.234 20.624 7.70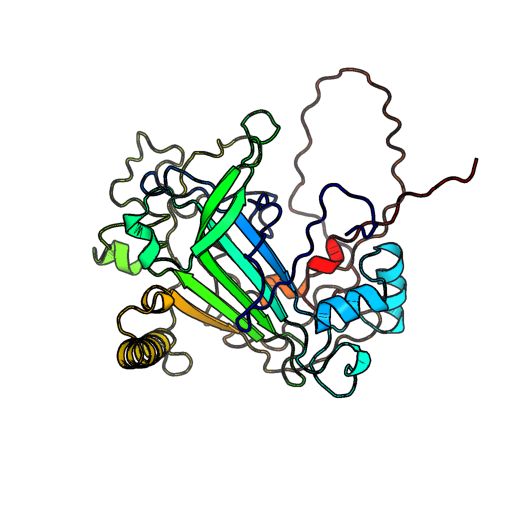5 1.00 66.94 367 SER A N 1
ATOM 2802 C CA . SER A 1 367 ? -14.412 21.315 8.221 1.00 66.94 367 SER A CA 1
ATOM 2803 C C . SER A 1 367 ? -15.344 21.683 7.056 1.00 66.94 367 SER A C 1
ATOM 2805 O O . SER A 1 367 ? -14.868 22.066 5.977 1.00 66.94 367 SER A O 1
ATOM 2807 N N . PRO A 1 368 ? -16.674 21.582 7.220 1.00 58.12 368 PRO A N 1
ATOM 2808 C CA . PRO A 1 368 ? -17.596 22.184 6.272 1.00 58.12 368 PRO A CA 1
ATOM 2809 C C . PRO A 1 368 ? -17.316 23.694 6.179 1.00 58.12 368 PRO A C 1
ATOM 2811 O O . PRO A 1 368 ? -16.904 24.306 7.167 1.00 58.12 368 PRO A O 1
ATOM 2814 N N . PRO A 1 369 ? -17.505 24.306 4.998 1.00 53.06 369 PRO A N 1
ATOM 2815 C CA . PRO A 1 369 ? -17.308 25.738 4.846 1.00 53.06 369 PRO A CA 1
ATOM 2816 C C . PRO A 1 369 ? -18.288 26.467 5.769 1.00 53.06 369 PRO A C 1
ATOM 2818 O O . PRO A 1 369 ? -19.461 26.091 5.842 1.00 53.06 369 PRO A O 1
ATOM 2821 N N . VAL A 1 370 ? -17.805 27.491 6.475 1.00 48.44 370 VAL A N 1
ATOM 2822 C CA . VAL A 1 370 ? -18.661 28.366 7.279 1.00 48.44 370 VAL A CA 1
ATOM 2823 C C . VAL A 1 370 ? -19.619 29.054 6.313 1.00 48.44 370 VAL A C 1
ATOM 2825 O O . VAL A 1 370 ? -19.211 29.880 5.501 1.00 48.44 370 VAL A O 1
ATOM 2828 N N . VAL A 1 371 ? -20.892 28.667 6.350 1.00 41.31 371 VAL A N 1
ATOM 2829 C CA . VAL A 1 371 ? -21.942 29.424 5.673 1.00 41.31 371 VAL A CA 1
ATOM 2830 C C . VAL A 1 371 ? -22.243 30.602 6.585 1.00 41.31 371 VAL A C 1
ATOM 2832 O O . VAL A 1 371 ? -23.007 30.467 7.541 1.00 41.31 371 VAL A O 1
ATOM 2835 N N . GLU A 1 372 ? -21.597 31.739 6.335 1.00 36.34 372 GLU A N 1
ATOM 2836 C CA . GLU A 1 372 ? -22.057 33.003 6.902 1.00 36.34 372 GLU A CA 1
ATOM 2837 C C . GLU A 1 372 ? -23.492 33.213 6.413 1.00 36.34 372 GLU A C 1
ATOM 2839 O O . GLU A 1 372 ? -23.754 33.326 5.213 1.00 36.34 372 GLU A O 1
ATOM 2844 N N . LYS A 1 373 ? -24.446 33.173 7.345 1.00 38.38 373 LYS A N 1
ATOM 2845 C CA . LYS A 1 373 ? -25.798 33.649 7.073 1.00 38.38 373 LYS A CA 1
ATOM 2846 C C . LYS A 1 373 ? -25.674 35.152 6.823 1.00 38.38 373 LYS A C 1
ATOM 2848 O O . LYS A 1 373 ? -25.353 35.876 7.761 1.00 38.38 373 LYS A O 1
ATOM 2853 N N . GLN A 1 374 ? -25.858 35.571 5.572 1.00 36.12 374 GLN A N 1
ATOM 2854 C CA . GLN A 1 374 ? -26.097 36.976 5.237 1.00 36.12 374 GLN A CA 1
ATOM 2855 C C . GLN A 1 374 ? -27.438 37.436 5.798 1.00 36.12 374 GLN A C 1
ATOM 2857 O O . GLN A 1 374 ? -28.389 36.616 5.781 1.00 36.12 374 GLN A O 1
#

Sequence (374 aa):
MRASLRPGIKGLLARSKFTGGPDLDLSHLGDIAEAGTGGAWLTAQPKMNNYLTLFEKRLNQDEFNYITQNQLYNAANQAPFAQTQGINLPDGSTAFATYGTVGAIEIKAAWIQLDDPSVWPLFKISKAYVSYPVAGGGQTPPELVTVGLVGLHIIRKTPNAQQFFWSTFEHVNNDPSTTDIQNQTLKAWYTYYNPACNPQTDYYKCEVNRRPVPGTDPYDAPVQVVRTTPLSTSTANNIVALNQSVWSTIAAANPNSVFLNYQLVNTLWPNANTSIPPGASTPLTDGNAQPPETQQPVANTILETYHQTINCLTCHASAPIATPGTPELRVVVRRPSSEPAKPLSAGATSEASLASDYSFLFGEAQSPPVVEKQ

Secondary structure (DSSP, 8-state):
-----SSS---------STT--------B-B-PPTTTTS---B--GGGTTPBPEEEEEE-HHHHHHHHHTTTTSHHHHHHHHHHT------SSGGGTTT-SS--EEEEEEEEE---GGGGGGS-EEEEEE--B-TTS-BPPPEEEEEEEEEEEEEEEETTEEEEEEEEEEETTS--BHHHHHTT---S--SS--TT--TTT-TTTT-BTPPP-TTTS-TT---B--B-SPPPEETTEEHHHHHHHHHHHHHHH-TT-GGGGEEEEEEEEESS--PPPTT-BSSPP--SEES-TTT-----TTTSTT-TTS-HHHHHTTPBPPPPPP-------------PPPP--S------PBB-TT-TTGGG--PPP-----

Radius of gyration: 21.74 Å; chains: 1; bounding box: 51×68×49 Å

Foldseek 3Di:
DDDDDDDDDDDQDDDDDPDDDDADEQVEFEQQAFPPQQRWGAFWDVVLPRFTKTKDKHKDQLQVQLCVVQVLLALVSVQVCLQPPRFQWFQLDPVSPSSHRFTMKMKMWIKGFDPDVVCVLLFPKGWYFYWYFDQVGDIDHTDTTIIGTAKMWIWGHHQQFLLTKIWIKGFQQAAEAPVCVVVVVDDPHHGQADPPDQLVPQPNSQDELDTDDPNPDDSSRGHHYHQHFDQDCDPVFRQVVVQVVVLVVVCVVPVSDSCNRMGISGMKGAPQHDHNDRPDWPQADSNCIPPDLVVGQRDDCNSCVPPSSHHLSVVLSHQAAADADPDPPPPPPDDDDDDDDDDPDDDDPDDTHRHNSSDNSRNPRYHDPPPPDD